Protein AF-A0A7X4I2L0-F1 (afdb_monomer)

Solvent-accessible surface area (backbone atoms only — not comparable to full-atom values): 11135 Å² total; per-residue (Å²): 139,82,85,77,74,80,59,58,63,55,50,50,51,50,50,50,53,49,52,51,51,50,52,52,50,50,51,50,52,51,53,51,49,51,49,52,59,72,72,47,72,63,75,88,80,52,68,41,48,82,90,78,57,52,77,46,86,70,86,78,80,61,34,48,70,45,51,76,46,64,56,28,34,41,28,38,73,55,92,94,37,59,43,15,47,78,33,52,47,34,25,41,99,86,1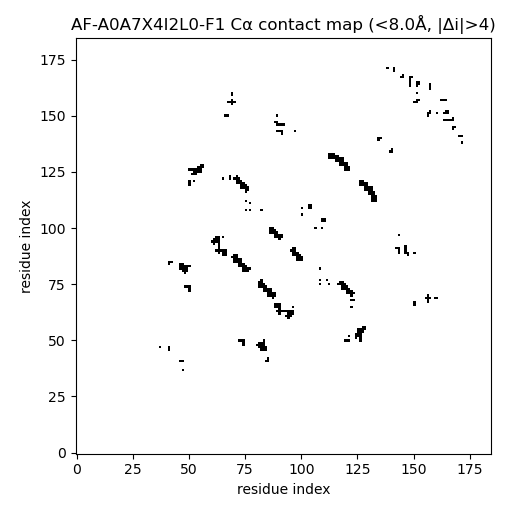6,52,75,47,69,57,60,75,69,33,91,78,40,84,67,51,76,69,57,45,79,71,26,65,32,38,38,35,49,95,56,35,33,30,75,43,69,41,65,81,87,77,56,67,68,60,52,51,55,53,49,44,39,43,29,57,43,29,65,38,67,76,29,33,78,77,40,82,85,57,61,67,82,63,77,66,86,92,55,83,80,77,75,79,76,72,79,81,76,83,131

Foldseek 3Di:
DDDDPVVPVVVVVVVVVVVVVVVVVVVVVVVVVVVCVQPPDPPDPRWDFDQAFAEDADDDQAQQCLLVFLWKKKWADDPNTITIDIWDWFAFPSRHIDTDCDVVVPDPCRVVQDFQGWIWMDTPRYIYIDGDDDDDDLQVVLRVQQRQQVSCVDPVNCVVPPPSHDHRDPRPDDDPPPPDPDDDD

Nearest PDB structures (foldseek):
  5vx6-assembly2_B  TM=6.797E-01  e=1.949E+00  Bacillus subtilis subsp. subtilis str. 168
  2ig6-assembly1_B  TM=4.901E-01  e=1.613E+00  Clostridium acetobutylicum
  6u1b-assembly1_A  TM=4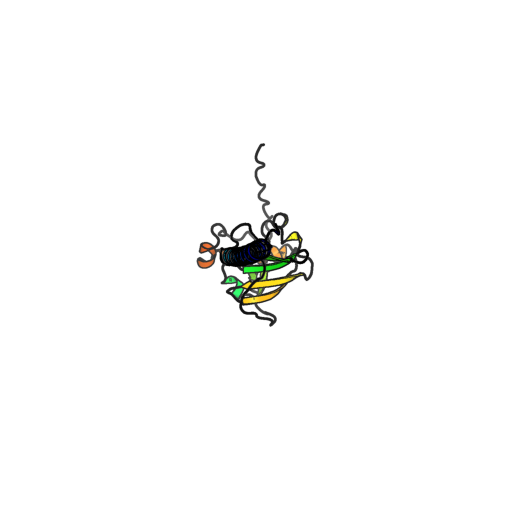.619E-01  e=1.037E+00  Staphylococcus epidermidis ATCC 12228
  4jcn-assembly1_A  TM=4.413E-01  e=1.335E+00  Staphylococcus epidermidis ATCC 12228
  6q24-assembly1_A  TM=4.677E-01  e=4.426E+00  Staphylococcus epidermidis ATCC 12228

pLDDT: mean 80.47, std 16.43, range [39.34, 97.19]

Secondary structure (DSSP, 8-state):
-PPP-TTHHHHHHHHHHHHHHHHHHHHHHHHHHHHHHHHS---SSPPBSPPPSEE--S--S--GGGGTSS-EEEEEEETTEEEEEEEEEEE-TT--EEEE-TTGGGSTTGGG--TTEEEEEEETTEEEEEEE-----HHHHHHHHHHHHHHTTSHHHHTTSTT---PPPPTT-------PPPPP-

Structure (mmCIF, N/CA/C/O backbone):
data_AF-A0A7X4I2L0-F1
#
_entry.id   AF-A0A7X4I2L0-F1
#
loop_
_atom_site.group_PDB
_atom_site.id
_atom_site.type_symbol
_atom_site.label_atom_id
_atom_site.label_alt_id
_atom_site.label_comp_id
_atom_site.label_asym_id
_atom_site.label_entity_id
_atom_site.label_seq_id
_atom_site.pdbx_PDB_ins_code
_atom_site.Cartn_x
_atom_site.Cartn_y
_atom_site.Cartn_z
_atom_site.occupancy
_atom_site.B_iso_or_equiv
_atom_site.auth_seq_id
_atom_site.auth_comp_id
_atom_site.auth_asym_id
_atom_site.auth_atom_id
_atom_site.pdbx_PDB_model_num
ATOM 1 N N . MET A 1 1 ? 50.716 -15.547 -56.510 1.00 39.34 1 MET A N 1
ATOM 2 C CA . MET A 1 1 ? 50.539 -15.884 -55.082 1.00 39.34 1 MET A CA 1
ATOM 3 C C . MET A 1 1 ? 49.258 -15.210 -54.630 1.00 39.34 1 MET A C 1
ATOM 5 O O . MET A 1 1 ? 49.272 -14.015 -54.378 1.00 39.34 1 MET A O 1
ATOM 9 N N . SER A 1 2 ? 48.142 -15.934 -54.664 1.00 51.06 2 SER A N 1
ATOM 10 C CA . SER A 1 2 ? 46.832 -15.407 -54.270 1.00 51.06 2 SER A CA 1
ATOM 11 C C . SER A 1 2 ? 46.558 -15.877 -52.846 1.00 51.06 2 SER A C 1
ATOM 13 O O . SER A 1 2 ? 46.536 -17.080 -52.607 1.00 51.06 2 SER A O 1
ATOM 15 N N . ALA A 1 3 ? 46.442 -14.944 -51.902 1.00 52.53 3 ALA A N 1
ATOM 16 C CA . ALA A 1 3 ? 46.135 -15.258 -50.510 1.00 52.53 3 ALA A CA 1
ATOM 17 C C . ALA A 1 3 ? 44.668 -15.706 -50.386 1.00 52.53 3 ALA A C 1
ATOM 19 O O . ALA A 1 3 ? 43.767 -15.038 -50.890 1.00 52.53 3 ALA A O 1
ATOM 20 N N . GLU A 1 4 ? 44.443 -16.855 -49.751 1.00 57.75 4 GLU A N 1
ATOM 21 C CA . GLU A 1 4 ? 43.125 -17.464 -49.553 1.00 57.75 4 GLU A CA 1
ATOM 22 C C . GLU A 1 4 ? 42.217 -16.627 -48.622 1.00 57.75 4 GLU A C 1
ATOM 24 O O . GLU A 1 4 ? 42.675 -16.176 -47.570 1.00 57.75 4 GLU A O 1
ATOM 29 N N . PRO A 1 5 ? 40.906 -16.485 -48.917 1.00 57.69 5 PRO A N 1
ATOM 30 C CA . PRO A 1 5 ? 39.943 -15.794 -48.048 1.00 57.69 5 PRO A CA 1
ATOM 31 C C . PRO A 1 5 ? 39.423 -16.643 -46.862 1.00 57.69 5 PRO A C 1
ATOM 33 O O . PRO A 1 5 ? 38.517 -16.229 -46.143 1.00 57.69 5 PRO A O 1
ATOM 36 N N . TRP A 1 6 ? 40.014 -17.810 -46.594 1.00 57.09 6 TRP A N 1
ATOM 37 C CA . TRP A 1 6 ? 39.485 -18.858 -45.703 1.00 57.09 6 TRP A CA 1
ATOM 38 C C . TRP A 1 6 ? 39.432 -18.529 -44.193 1.00 57.09 6 TRP A C 1
ATOM 40 O O . TRP A 1 6 ? 38.873 -19.295 -43.406 1.00 57.09 6 TRP A O 1
ATOM 50 N N . ASN A 1 7 ? 39.962 -17.380 -43.764 1.00 68.31 7 ASN A N 1
ATOM 51 C CA . ASN A 1 7 ? 39.976 -16.982 -42.351 1.00 68.31 7 ASN A CA 1
ATOM 52 C C . ASN A 1 7 ? 38.899 -15.952 -41.970 1.00 68.31 7 ASN A C 1
ATOM 54 O O . ASN A 1 7 ? 38.530 -15.891 -40.800 1.00 68.31 7 ASN A O 1
ATOM 58 N N . ALA A 1 8 ? 38.364 -15.167 -42.911 1.00 73.31 8 ALA A N 1
ATOM 59 C CA . ALA A 1 8 ? 37.428 -14.085 -42.581 1.00 73.31 8 ALA A CA 1
ATOM 60 C C . ALA A 1 8 ? 36.048 -14.616 -42.160 1.00 73.31 8 ALA A C 1
ATOM 62 O O . ALA A 1 8 ? 35.512 -14.193 -41.136 1.00 73.31 8 ALA A O 1
ATOM 63 N N . ASP A 1 9 ? 35.519 -15.601 -42.888 1.00 76.25 9 ASP A N 1
ATOM 64 C CA . ASP A 1 9 ? 34.197 -16.179 -42.614 1.00 76.25 9 ASP A CA 1
ATOM 65 C C . ASP A 1 9 ? 34.169 -16.944 -41.289 1.00 76.25 9 ASP A C 1
ATOM 67 O O . ASP A 1 9 ? 33.223 -16.828 -40.512 1.00 76.25 9 ASP A O 1
ATOM 71 N N . ARG A 1 10 ? 35.256 -17.654 -40.966 1.00 77.44 10 ARG A N 1
ATOM 72 C CA . ARG A 1 10 ? 35.403 -18.348 -39.679 1.00 77.44 10 ARG A CA 1
ATOM 73 C C . ARG A 1 10 ? 35.551 -17.394 -38.509 1.00 77.44 10 ARG A C 1
ATOM 75 O O . ARG A 1 10 ? 35.001 -17.656 -37.443 1.00 77.44 10 ARG A O 1
ATOM 82 N N . VAL A 1 11 ? 36.280 -16.294 -38.693 1.00 76.00 11 VAL A N 1
ATOM 83 C CA . VAL A 1 11 ? 36.379 -15.244 -37.674 1.00 76.00 11 VAL A CA 1
ATOM 84 C C . VAL A 1 11 ? 35.015 -14.582 -37.479 1.00 76.00 11 VAL A C 1
ATOM 86 O O . VAL A 1 11 ? 34.604 -14.393 -36.339 1.00 76.00 11 VAL A O 1
ATOM 89 N N . ALA A 1 12 ? 34.267 -14.309 -38.549 1.00 78.19 12 ALA A N 1
ATOM 90 C CA . ALA A 1 12 ? 32.924 -13.736 -38.467 1.00 78.19 12 ALA A CA 1
ATOM 91 C C . ALA A 1 12 ? 31.917 -14.681 -37.787 1.00 78.19 12 ALA A C 1
ATOM 93 O O . ALA A 1 12 ? 31.145 -14.247 -36.930 1.00 78.19 12 ALA A O 1
ATOM 94 N N . GLU A 1 13 ? 31.947 -15.976 -38.111 1.00 78.56 13 GLU A N 1
ATOM 95 C CA . GLU A 1 13 ? 31.107 -16.997 -37.478 1.00 78.56 13 GLU A CA 1
ATOM 96 C C . GLU A 1 13 ? 31.452 -17.161 -35.993 1.00 78.56 13 GLU A C 1
ATOM 98 O O . GLU A 1 13 ? 30.560 -17.168 -35.138 1.00 78.56 13 GLU A O 1
ATOM 103 N N . PHE A 1 14 ? 32.747 -17.206 -35.669 1.00 78.38 14 PHE A N 1
ATOM 104 C CA . PHE A 1 14 ? 33.224 -17.257 -34.292 1.00 78.38 14 PHE A CA 1
ATOM 105 C C . PHE A 1 14 ? 32.781 -16.014 -33.512 1.00 78.38 14 PHE A C 1
ATOM 107 O O . PHE A 1 14 ? 32.198 -16.142 -32.436 1.00 78.38 14 PHE A O 1
ATOM 114 N N . VAL A 1 15 ? 32.975 -14.811 -34.057 1.00 81.75 15 VAL A N 1
ATOM 115 C CA . VAL A 1 15 ? 32.544 -13.553 -33.428 1.00 81.75 15 VAL A CA 1
ATOM 116 C C . VAL A 1 15 ? 31.028 -13.534 -33.226 1.00 81.75 15 VAL A C 1
ATOM 118 O O . VAL A 1 15 ? 30.569 -13.240 -32.124 1.00 81.75 15 VAL A O 1
ATOM 121 N N . ARG A 1 16 ? 30.234 -13.921 -34.231 1.00 86.31 16 ARG A N 1
ATOM 122 C CA . ARG A 1 16 ? 28.766 -13.971 -34.134 1.00 86.31 16 ARG A CA 1
ATOM 123 C C . ARG A 1 16 ? 28.296 -14.942 -33.052 1.00 86.31 16 ARG A C 1
ATOM 125 O O . ARG A 1 16 ? 27.432 -14.587 -32.253 1.00 86.31 16 ARG A O 1
ATOM 132 N N . LYS A 1 17 ? 28.873 -16.145 -32.993 1.00 85.31 17 LYS A N 1
ATOM 133 C CA . LYS A 1 17 ? 28.543 -17.159 -31.981 1.00 85.31 17 LYS A CA 1
ATOM 134 C C . LYS A 1 17 ? 28.875 -16.676 -30.567 1.00 85.31 17 LYS A C 1
ATOM 136 O O . LYS A 1 17 ? 28.069 -16.865 -29.658 1.00 85.31 17 LYS A O 1
ATOM 141 N N . ASN A 1 18 ? 30.015 -16.008 -30.390 1.00 85.62 18 ASN A N 1
ATOM 142 C CA . ASN A 1 18 ? 30.399 -15.424 -29.103 1.00 85.62 18 ASN A CA 1
ATOM 143 C C . ASN A 1 18 ? 29.483 -14.256 -28.706 1.00 85.62 18 ASN A C 1
ATOM 145 O O . ASN A 1 18 ? 29.029 -14.211 -27.567 1.00 85.62 18 ASN A O 1
ATOM 149 N N . LEU A 1 19 ? 29.140 -13.357 -29.635 1.00 89.75 19 LEU A N 1
ATOM 150 C CA . LEU A 1 19 ? 28.206 -12.253 -29.375 1.00 89.75 19 LEU A CA 1
ATOM 151 C C . LEU A 1 19 ? 26.812 -12.755 -28.978 1.00 89.75 19 LEU A C 1
ATOM 153 O O . LEU A 1 19 ? 26.223 -12.232 -28.035 1.00 89.75 19 LEU A O 1
ATOM 157 N N . LEU A 1 20 ? 26.304 -13.794 -29.648 1.00 90.19 20 LEU A N 1
ATOM 158 C CA . LEU A 1 20 ? 25.034 -14.430 -29.285 1.00 90.19 20 LEU A CA 1
ATOM 159 C C . LEU A 1 20 ? 25.099 -15.076 -27.895 1.00 90.19 20 LEU A C 1
ATOM 161 O O . LEU A 1 20 ? 24.172 -14.912 -27.105 1.00 90.19 20 LEU A O 1
ATOM 165 N N . GLY A 1 21 ? 26.203 -15.756 -27.571 1.00 88.44 21 GLY A N 1
ATOM 166 C CA . GLY A 1 21 ? 26.427 -16.330 -26.243 1.00 88.44 21 GLY A CA 1
ATOM 167 C C . GLY A 1 21 ? 26.473 -15.269 -25.138 1.00 88.44 21 GLY A C 1
ATOM 168 O O . GLY A 1 21 ? 25.829 -15.433 -24.103 1.00 88.44 21 GLY A O 1
ATOM 169 N N . ILE A 1 22 ? 27.164 -14.150 -25.376 1.00 91.81 22 ILE A N 1
ATOM 170 C CA . ILE A 1 22 ? 27.236 -13.018 -24.440 1.00 91.81 22 ILE A CA 1
ATOM 171 C C . ILE A 1 22 ? 25.857 -12.378 -24.257 1.00 91.81 22 ILE A C 1
ATOM 173 O O . ILE A 1 22 ? 25.443 -12.140 -23.125 1.00 91.81 22 ILE A O 1
ATOM 177 N N . ALA A 1 23 ? 25.122 -12.131 -25.345 1.00 90.94 23 ALA A N 1
ATOM 178 C CA . ALA A 1 23 ? 23.784 -11.548 -25.279 1.00 90.94 23 ALA A CA 1
ATOM 179 C C . ALA A 1 23 ? 22.803 -12.448 -24.510 1.00 90.94 23 ALA A C 1
ATOM 181 O O . ALA A 1 23 ? 22.063 -11.960 -23.657 1.00 90.94 23 ALA A O 1
ATOM 182 N N . ALA A 1 24 ? 22.837 -13.761 -24.755 1.00 92.50 24 ALA A N 1
ATOM 183 C CA . ALA A 1 24 ? 22.032 -14.725 -24.012 1.00 92.50 24 ALA A CA 1
ATOM 184 C C . ALA A 1 24 ? 22.418 -14.761 -22.524 1.00 92.50 24 ALA A C 1
ATOM 186 O O . ALA A 1 24 ? 21.542 -14.721 -21.661 1.00 92.50 24 ALA A O 1
ATOM 187 N N . GLY A 1 25 ? 23.718 -14.759 -22.211 1.00 93.94 25 GLY A N 1
ATOM 188 C CA . GLY A 1 25 ? 24.212 -14.700 -20.834 1.00 93.94 25 GLY A CA 1
ATOM 189 C C . GLY A 1 25 ? 23.770 -13.432 -20.097 1.00 93.94 25 GLY A C 1
ATOM 190 O O . GLY A 1 25 ? 23.292 -13.513 -18.967 1.00 93.94 25 GLY A O 1
ATOM 191 N N . LEU A 1 26 ? 23.849 -12.269 -20.752 1.00 94.12 26 LEU A N 1
ATOM 192 C CA . LEU A 1 26 ? 23.364 -10.998 -20.207 1.00 94.12 26 LEU A CA 1
ATOM 193 C C . LEU A 1 26 ? 21.850 -11.015 -19.983 1.00 94.12 26 LEU A C 1
ATOM 195 O O . LEU A 1 26 ? 21.393 -10.587 -18.927 1.00 94.12 26 LEU A O 1
ATOM 199 N N . ALA A 1 27 ? 21.072 -11.539 -20.932 1.00 93.94 27 ALA A N 1
ATOM 200 C CA . ALA A 1 27 ? 19.625 -11.656 -20.778 1.00 93.94 27 ALA A CA 1
ATOM 201 C C . ALA A 1 27 ? 19.255 -12.533 -19.570 1.00 93.94 27 ALA A C 1
ATOM 203 O O . ALA A 1 27 ? 18.424 -12.135 -18.754 1.00 93.94 27 ALA A O 1
ATOM 204 N N . VAL A 1 28 ? 19.921 -13.680 -19.401 1.00 95.12 28 VAL A N 1
ATOM 205 C CA . VAL A 1 28 ? 19.727 -14.561 -18.237 1.00 95.12 28 VAL A CA 1
ATOM 206 C C . VAL A 1 28 ? 20.118 -13.856 -16.938 1.00 95.12 28 VAL A C 1
ATOM 208 O O . VAL A 1 28 ? 19.364 -13.917 -15.969 1.00 95.12 28 VAL A O 1
ATOM 211 N N . ALA A 1 29 ? 21.247 -13.143 -16.912 1.00 93.81 29 ALA A N 1
ATOM 212 C CA . ALA A 1 29 ? 21.685 -12.393 -15.736 1.00 93.81 29 ALA A CA 1
ATOM 213 C C . ALA A 1 29 ? 20.687 -11.291 -15.342 1.00 93.81 29 ALA A C 1
ATOM 215 O O . ALA A 1 29 ? 20.394 -11.123 -14.159 1.00 93.81 29 ALA A O 1
ATOM 216 N N . VAL A 1 30 ? 20.118 -10.576 -16.319 1.00 93.25 30 VAL A N 1
ATOM 217 C CA . VAL A 1 30 ? 19.082 -9.559 -16.080 1.00 93.25 30 VAL A CA 1
ATOM 218 C C . VAL A 1 30 ? 17.812 -10.197 -15.524 1.00 93.25 30 VAL A C 1
ATOM 220 O O . VAL A 1 30 ? 17.300 -9.734 -14.507 1.00 93.25 30 VAL A O 1
ATOM 223 N N . VAL A 1 31 ? 17.320 -11.278 -16.136 1.00 92.75 31 VAL A N 1
ATOM 224 C CA . VAL A 1 31 ? 16.113 -11.979 -15.666 1.00 92.75 31 VAL A CA 1
ATOM 225 C C . VAL A 1 31 ? 16.315 -12.531 -14.255 1.00 92.75 31 VAL A C 1
ATOM 227 O O . VAL A 1 31 ? 15.459 -12.330 -13.396 1.00 92.75 31 VAL A O 1
ATOM 230 N N . ALA A 1 32 ? 17.459 -13.162 -13.983 1.00 87.56 32 ALA A N 1
ATOM 231 C CA . ALA A 1 32 ? 17.799 -13.663 -12.655 1.00 87.56 32 ALA A CA 1
ATOM 232 C C . ALA A 1 32 ? 17.918 -12.523 -11.634 1.00 87.56 32 ALA A C 1
ATOM 234 O O . ALA A 1 32 ? 17.386 -12.638 -10.537 1.00 87.56 32 ALA A O 1
ATOM 235 N N . GLY A 1 33 ? 18.545 -11.401 -11.996 1.00 83.44 33 GLY A N 1
ATOM 236 C CA . GLY A 1 33 ? 18.635 -10.218 -11.141 1.00 83.44 33 GLY A CA 1
ATOM 237 C C . GLY A 1 33 ? 17.262 -9.632 -10.802 1.00 83.44 33 GLY A C 1
ATOM 238 O O . GLY A 1 33 ? 16.993 -9.341 -9.639 1.00 83.44 33 GLY A O 1
ATOM 239 N N . VAL A 1 34 ? 16.362 -9.525 -11.785 1.00 79.00 34 VAL A N 1
ATOM 240 C CA . VAL A 1 34 ? 14.973 -9.080 -11.578 1.00 79.00 34 VAL A CA 1
ATOM 241 C C . VAL A 1 34 ? 14.203 -10.076 -10.710 1.00 79.00 34 VAL A C 1
ATOM 243 O O . VAL A 1 34 ? 13.503 -9.666 -9.786 1.00 79.00 34 VAL A O 1
ATOM 246 N N . ALA A 1 35 ? 14.356 -11.381 -10.941 1.00 79.31 35 ALA A N 1
ATOM 247 C CA . ALA A 1 35 ? 13.742 -12.412 -10.108 1.00 79.31 35 ALA A CA 1
ATOM 248 C C . ALA A 1 35 ? 14.246 -12.327 -8.656 1.00 79.31 35 ALA A C 1
ATOM 250 O O . ALA A 1 35 ? 13.450 -12.238 -7.732 1.00 79.31 35 ALA A O 1
ATOM 251 N N . VAL A 1 36 ? 15.561 -12.242 -8.443 1.00 75.19 36 VAL A N 1
ATOM 252 C CA . VAL A 1 36 ? 16.185 -12.093 -7.116 1.00 75.19 36 VAL A CA 1
ATOM 253 C C . VAL A 1 36 ? 15.720 -10.814 -6.417 1.00 75.19 36 VAL A C 1
ATOM 255 O O . VAL A 1 36 ? 15.431 -10.849 -5.223 1.00 75.19 36 VAL A O 1
ATOM 258 N N . TRP A 1 37 ? 15.620 -9.699 -7.141 1.00 66.81 37 TRP A N 1
ATOM 259 C CA . TRP A 1 37 ? 15.134 -8.423 -6.610 1.00 66.81 37 TRP A CA 1
ATOM 260 C C . TRP A 1 37 ? 13.639 -8.453 -6.266 1.00 66.81 37 TRP A C 1
ATOM 262 O O . TRP A 1 37 ? 13.220 -7.811 -5.309 1.00 66.81 37 TRP A O 1
ATOM 272 N N . THR A 1 38 ? 12.836 -9.215 -7.012 1.00 59.91 38 THR A N 1
ATOM 273 C CA . THR A 1 38 ? 11.396 -9.363 -6.747 1.00 59.91 38 THR A CA 1
ATOM 274 C C . THR A 1 38 ? 11.091 -10.348 -5.616 1.00 59.91 38 THR A C 1
ATOM 276 O O . THR A 1 38 ? 10.112 -10.136 -4.901 1.00 59.91 38 THR A O 1
ATOM 279 N N . VAL A 1 39 ? 11.916 -11.386 -5.412 1.00 63.22 39 VAL A N 1
ATOM 280 C CA . VAL A 1 39 ? 11.731 -12.374 -4.326 1.00 63.22 39 VAL A CA 1
ATOM 281 C C . VAL A 1 39 ? 12.411 -11.983 -3.011 1.00 63.22 39 VAL A C 1
ATOM 283 O O . VAL A 1 39 ? 11.943 -12.396 -1.950 1.00 63.22 39 VAL A O 1
ATOM 286 N N . ASN A 1 40 ? 13.491 -11.189 -3.037 1.00 55.69 40 ASN A N 1
ATOM 287 C CA . ASN A 1 40 ? 14.076 -10.648 -1.811 1.00 55.69 40 ASN A CA 1
ATOM 288 C C . ASN A 1 40 ? 13.254 -9.455 -1.323 1.00 55.69 40 ASN A C 1
ATOM 290 O O . ASN A 1 40 ? 13.081 -8.455 -2.013 1.00 55.69 40 ASN A O 1
ATOM 294 N N . CYS A 1 41 ? 12.741 -9.594 -0.106 1.00 49.09 41 CYS A N 1
ATOM 295 C CA . CYS A 1 41 ? 11.845 -8.667 0.565 1.00 49.09 41 CYS A CA 1
ATOM 296 C C . CYS A 1 41 ? 12.213 -7.168 0.391 1.00 49.09 41 CYS A C 1
ATOM 298 O O . CYS A 1 41 ? 13.332 -6.782 0.732 1.00 49.09 41 CYS A O 1
ATOM 300 N N . PRO A 1 42 ? 11.260 -6.293 -0.004 1.00 47.78 42 PRO A N 1
ATOM 301 C CA . PRO A 1 42 ? 11.410 -4.827 -0.069 1.00 47.78 42 PRO A CA 1
ATOM 302 C C . PRO A 1 42 ? 11.441 -4.152 1.323 1.00 47.78 42 PRO A C 1
ATOM 304 O O . PRO A 1 42 ? 10.826 -3.114 1.571 1.00 47.78 42 PRO A O 1
ATOM 307 N N . CYS A 1 43 ? 12.144 -4.765 2.269 1.00 49.12 43 CYS A N 1
ATOM 308 C CA . CYS A 1 43 ? 12.338 -4.306 3.638 1.00 49.12 43 CYS A CA 1
ATOM 309 C C . CYS A 1 43 ? 13.785 -3.794 3.694 1.00 49.12 43 CYS A C 1
ATOM 311 O O . CYS A 1 43 ? 14.704 -4.583 3.568 1.00 49.12 43 CYS A O 1
ATOM 313 N N . GLU A 1 44 ? 14.136 -2.519 3.773 1.00 48.28 44 GLU A N 1
ATOM 314 C CA . GLU A 1 44 ? 13.532 -1.431 4.535 1.00 48.28 44 GLU A CA 1
ATOM 315 C C . GLU A 1 44 ? 13.623 -0.069 3.810 1.00 48.28 44 GLU A C 1
ATOM 317 O O . GLU A 1 44 ? 13.207 0.949 4.361 1.00 48.28 44 GLU A O 1
ATOM 322 N N . ALA A 1 45 ? 14.149 -0.014 2.579 1.00 49.53 45 ALA A N 1
ATOM 323 C CA . ALA A 1 45 ? 14.340 1.250 1.851 1.00 49.53 45 ALA A CA 1
ATOM 324 C C . ALA A 1 45 ? 14.082 1.184 0.336 1.00 49.53 45 ALA A C 1
ATOM 326 O O . ALA A 1 45 ? 13.947 2.234 -0.296 1.00 49.53 45 ALA A O 1
ATOM 327 N N . THR A 1 46 ? 13.994 -0.012 -0.252 1.00 51.69 46 THR A N 1
ATOM 328 C CA . THR A 1 46 ? 13.831 -0.160 -1.703 1.00 51.69 46 THR A CA 1
ATOM 329 C C . THR A 1 46 ? 12.357 -0.382 -2.037 1.00 51.69 46 THR A C 1
ATOM 331 O O . THR A 1 46 ? 11.788 -1.381 -1.596 1.00 51.69 46 THR A O 1
ATOM 334 N N . PRO A 1 47 ? 11.714 0.530 -2.785 1.00 64.00 47 PRO A N 1
ATOM 335 C CA . PRO A 1 47 ? 10.332 0.346 -3.197 1.00 64.00 47 PRO A CA 1
ATOM 336 C C . PRO A 1 47 ? 10.215 -0.826 -4.169 1.00 64.00 47 PRO A C 1
ATOM 338 O O . PRO A 1 47 ? 11.078 -1.022 -5.024 1.00 64.00 47 PRO A O 1
ATOM 341 N N . GLY A 1 48 ? 9.127 -1.577 -4.052 1.00 72.81 48 GLY A N 1
ATOM 342 C CA . GLY A 1 48 ? 8.751 -2.579 -5.036 1.00 72.81 48 GLY A CA 1
ATOM 343 C C . GLY A 1 48 ? 8.203 -1.946 -6.317 1.00 72.81 48 GLY A C 1
ATOM 344 O O . GLY A 1 48 ? 7.968 -0.737 -6.407 1.00 72.81 48 GLY A O 1
ATOM 345 N N . PHE A 1 49 ? 7.962 -2.798 -7.312 1.00 82.19 49 PHE A N 1
ATOM 346 C CA . PHE A 1 49 ? 7.381 -2.426 -8.600 1.00 82.19 49 PHE A CA 1
ATOM 347 C C . PHE A 1 49 ? 5.863 -2.688 -8.580 1.00 82.19 49 PHE A C 1
ATOM 349 O O . PHE A 1 49 ? 5.121 -1.952 -7.924 1.00 82.19 49 PHE A O 1
ATOM 356 N N . ILE A 1 50 ? 5.403 -3.758 -9.231 1.00 87.31 50 ILE A N 1
ATOM 357 C CA . ILE A 1 50 ? 3.992 -4.154 -9.308 1.00 87.31 50 ILE A CA 1
ATOM 358 C C . ILE A 1 50 ? 3.603 -5.044 -8.119 1.00 87.31 50 ILE A C 1
ATOM 360 O O . ILE A 1 50 ? 4.326 -5.972 -7.763 1.00 87.31 50 ILE A O 1
ATOM 364 N N . LEU A 1 51 ? 2.426 -4.795 -7.543 1.00 88.88 51 LEU A N 1
ATOM 365 C CA . LEU A 1 51 ? 1.764 -5.699 -6.609 1.00 88.88 51 LEU A CA 1
ATOM 366 C C . LEU A 1 51 ? 1.128 -6.859 -7.370 1.00 88.88 51 LEU A C 1
ATOM 368 O O . LEU A 1 51 ? 0.231 -6.669 -8.196 1.00 88.88 51 LEU A O 1
ATOM 372 N N . LEU A 1 52 ? 1.609 -8.056 -7.054 1.00 87.25 52 LEU A N 1
ATOM 373 C CA . LEU A 1 52 ? 1.103 -9.326 -7.552 1.00 87.25 52 LEU A CA 1
ATOM 374 C C . LEU A 1 52 ? 0.255 -9.999 -6.468 1.00 87.25 52 LEU A C 1
ATOM 376 O O . LEU A 1 52 ? 0.557 -9.873 -5.276 1.00 87.25 52 LEU A O 1
ATOM 380 N N . GLY A 1 53 ? -0.787 -10.703 -6.895 1.00 88.69 53 GLY A N 1
ATOM 381 C CA . GLY A 1 53 ? -1.741 -11.376 -6.024 1.00 88.69 53 GLY A CA 1
ATOM 382 C C . GLY A 1 53 ? -3.079 -11.610 -6.720 1.00 88.69 53 GLY A C 1
ATOM 383 O O . GLY A 1 53 ? -3.276 -11.145 -7.848 1.00 88.69 53 GLY A O 1
ATOM 384 N N . ASP A 1 54 ? -3.984 -12.301 -6.034 1.00 93.50 54 ASP A N 1
ATOM 385 C CA . ASP A 1 54 ? -5.364 -12.470 -6.488 1.00 93.50 54 ASP A CA 1
ATOM 386 C C . ASP A 1 54 ? -6.040 -11.104 -6.563 1.00 93.50 54 ASP A C 1
ATOM 388 O O . ASP A 1 54 ? -5.760 -10.230 -5.749 1.00 93.50 54 ASP A O 1
ATOM 392 N N . THR A 1 55 ? -6.896 -10.874 -7.554 1.00 93.06 55 THR A N 1
ATOM 393 C CA . THR A 1 55 ? -7.532 -9.561 -7.730 1.00 93.06 55 THR A CA 1
ATOM 394 C C . THR A 1 55 ? -8.974 -9.610 -7.252 1.00 93.06 55 THR A C 1
ATOM 396 O O . THR A 1 55 ? -9.723 -10.501 -7.643 1.00 93.06 55 THR A O 1
ATOM 399 N N . ASN A 1 56 ? -9.356 -8.636 -6.429 1.00 94.56 56 ASN A N 1
ATOM 400 C CA . ASN A 1 56 ? -10.748 -8.357 -6.104 1.00 94.56 56 ASN A CA 1
ATOM 401 C C . ASN A 1 56 ? -11.087 -6.965 -6.648 1.00 94.56 56 ASN A C 1
ATOM 403 O O . ASN A 1 56 ? -10.532 -5.972 -6.183 1.00 94.56 56 ASN A O 1
ATOM 407 N N . GLU A 1 57 ? -11.947 -6.913 -7.664 1.00 93.88 57 GLU A N 1
ATOM 408 C CA . GLU A 1 57 ? -12.381 -5.662 -8.300 1.00 93.88 57 GLU A CA 1
ATOM 409 C C . GLU A 1 57 ? -13.692 -5.119 -7.716 1.00 93.88 57 GLU A C 1
ATOM 411 O O . GLU A 1 57 ? -14.092 -4.002 -8.044 1.00 93.88 57 GLU A O 1
ATOM 416 N N . GLU A 1 58 ? -14.358 -5.880 -6.844 1.00 93.31 58 GLU A N 1
ATOM 417 C CA . GLU A 1 58 ? -15.605 -5.454 -6.224 1.00 93.31 58 GLU A CA 1
ATOM 418 C C . GLU A 1 58 ? -15.351 -4.390 -5.143 1.00 93.31 58 GLU A C 1
ATOM 420 O O . GLU A 1 58 ? -14.368 -4.466 -4.394 1.00 93.31 58 GLU A O 1
ATOM 425 N N . PRO A 1 59 ? -16.242 -3.389 -5.015 1.00 91.31 59 PRO A N 1
ATOM 426 C CA . PRO A 1 59 ? -16.166 -2.427 -3.928 1.00 91.31 59 PRO A CA 1
ATOM 427 C C . PRO A 1 59 ? -16.247 -3.114 -2.562 1.00 91.31 59 PRO A C 1
ATOM 429 O O . PRO A 1 59 ? -17.198 -3.832 -2.255 1.00 91.31 59 PRO A O 1
ATOM 432 N N . VAL A 1 60 ? -15.267 -2.839 -1.707 1.00 94.75 60 VAL A N 1
ATOM 433 C CA . VAL A 1 60 ? -15.244 -3.333 -0.329 1.00 94.75 60 VAL A CA 1
ATOM 434 C C . VAL A 1 60 ? -15.982 -2.341 0.567 1.00 94.75 60 VAL A C 1
ATOM 436 O O . VAL A 1 60 ? -15.520 -1.215 0.760 1.00 94.75 60 VAL A O 1
ATOM 439 N N . ALA A 1 61 ? -17.121 -2.767 1.116 1.00 94.25 61 ALA A N 1
ATOM 440 C CA . ALA A 1 61 ? -17.937 -1.950 2.016 1.00 94.25 61 ALA A CA 1
ATOM 441 C C . ALA A 1 61 ? -17.408 -1.915 3.462 1.00 94.25 61 ALA A C 1
ATOM 443 O O . ALA A 1 61 ? -17.613 -0.924 4.155 1.00 94.25 61 ALA A O 1
ATOM 444 N N . ASP A 1 62 ? -16.723 -2.973 3.908 1.00 96.06 62 ASP A N 1
ATOM 445 C CA . ASP A 1 62 ? -16.140 -3.068 5.249 1.00 96.06 62 ASP A CA 1
ATOM 446 C C . ASP A 1 62 ? -14.703 -3.599 5.181 1.00 96.06 62 ASP A C 1
ATOM 448 O O . ASP A 1 62 ? -14.450 -4.740 4.788 1.00 96.06 62 ASP A O 1
ATOM 452 N N . TRP A 1 63 ? -13.752 -2.762 5.590 1.00 96.75 63 TRP A N 1
ATOM 453 C CA . TRP A 1 63 ? -12.330 -3.088 5.637 1.00 96.75 63 TRP A CA 1
ATOM 454 C C . TRP A 1 63 ? -11.860 -3.643 6.984 1.00 96.75 63 TRP A C 1
ATOM 456 O O . TRP A 1 63 ? -10.652 -3.746 7.205 1.00 96.75 63 TRP A O 1
ATOM 466 N N . SER A 1 64 ? -12.760 -4.005 7.900 1.00 94.81 64 SER A N 1
ATOM 467 C CA . SER A 1 64 ? -12.431 -4.486 9.249 1.00 94.81 64 SER A CA 1
ATOM 468 C C . SER A 1 64 ? -11.371 -5.602 9.272 1.00 94.81 64 SER A C 1
ATOM 470 O O . SER A 1 64 ? -10.486 -5.581 10.136 1.00 94.81 64 SER A O 1
ATOM 472 N N . PHE A 1 65 ? -11.364 -6.491 8.270 1.00 93.31 65 PHE A N 1
ATOM 473 C CA . PHE A 1 65 ? -10.360 -7.552 8.073 1.00 93.31 65 PHE A CA 1
ATOM 474 C C . PHE A 1 65 ? -8.916 -7.032 7.928 1.00 93.31 65 PHE A C 1
ATOM 476 O O . PHE A 1 65 ? -7.953 -7.716 8.284 1.00 93.31 65 PHE A O 1
ATOM 483 N N . ALA A 1 66 ? -8.724 -5.783 7.489 1.00 94.06 66 ALA A N 1
ATOM 484 C CA . ALA A 1 66 ? -7.411 -5.144 7.431 1.00 94.06 66 ALA A CA 1
ATOM 485 C C . ALA A 1 66 ? -6.753 -5.040 8.818 1.00 94.06 66 ALA A C 1
ATOM 487 O O . ALA A 1 66 ? -5.540 -4.834 8.924 1.00 94.06 66 ALA A O 1
ATOM 488 N N . ASN A 1 67 ? -7.516 -5.179 9.906 1.00 92.38 67 ASN A N 1
ATOM 489 C CA . ASN A 1 67 ? -6.981 -5.188 11.262 1.00 92.38 67 ASN A CA 1
ATOM 490 C C . ASN A 1 67 ? -6.320 -6.514 11.661 1.00 92.38 67 ASN A C 1
ATOM 492 O O . ASN A 1 67 ? -5.656 -6.538 12.701 1.00 92.38 67 ASN A O 1
ATOM 496 N N . ASP A 1 68 ? -6.471 -7.584 10.882 1.00 90.06 68 ASP A N 1
ATOM 497 C CA . ASP A 1 68 ? -5.860 -8.894 11.151 1.00 90.06 68 ASP A CA 1
ATOM 498 C C . ASP A 1 68 ? -4.555 -9.117 10.379 1.00 90.06 68 ASP A C 1
ATOM 500 O O . ASP A 1 68 ? -3.718 -9.921 10.790 1.00 90.06 68 ASP A O 1
ATOM 504 N N . VAL A 1 69 ? -4.300 -8.321 9.335 1.00 89.56 69 VAL A N 1
ATOM 505 C CA . VAL A 1 69 ? -3.031 -8.366 8.598 1.00 89.56 69 VAL A CA 1
ATOM 506 C C . VAL A 1 69 ? -1.957 -7.506 9.278 1.00 89.56 69 VAL A C 1
ATOM 508 O O . VAL A 1 69 ? -2.220 -6.347 9.612 1.00 89.56 69 VAL A O 1
ATOM 511 N N . PRO A 1 70 ? -0.714 -7.985 9.472 1.00 87.94 70 PRO A N 1
ATOM 512 C CA . PRO A 1 70 ? 0.324 -7.188 10.127 1.00 87.94 70 PRO A CA 1
ATOM 513 C C . PRO A 1 70 ? 0.703 -5.916 9.364 1.00 87.94 70 PRO A C 1
ATOM 515 O O . PRO A 1 70 ? 0.862 -4.862 9.974 1.00 87.94 70 PRO A O 1
ATOM 518 N N . LEU A 1 71 ? 0.835 -5.998 8.040 1.00 88.31 71 LEU A N 1
ATOM 519 C CA . LEU A 1 71 ? 1.180 -4.896 7.143 1.00 88.31 71 LEU A CA 1
ATOM 520 C C . LEU A 1 71 ? 0.380 -5.037 5.849 1.00 88.31 71 LEU A C 1
ATOM 522 O O . LEU A 1 71 ? 0.063 -6.150 5.436 1.00 88.31 71 LEU A O 1
ATOM 526 N N . CYS A 1 72 ? 0.116 -3.909 5.202 1.00 92.00 72 CYS A N 1
ATOM 527 C CA . CYS A 1 72 ? -0.375 -3.876 3.831 1.00 92.00 72 CYS A CA 1
ATOM 528 C C . CYS A 1 72 ? 0.752 -3.444 2.894 1.00 92.00 72 CYS A C 1
ATOM 530 O O . CYS A 1 72 ? 1.741 -2.854 3.338 1.00 92.00 72 CYS A O 1
ATOM 532 N N . ALA A 1 73 ? 0.580 -3.665 1.594 1.00 92.50 73 ALA A N 1
ATOM 533 C CA . ALA A 1 73 ? 1.428 -3.056 0.578 1.00 92.50 73 ALA A CA 1
ATOM 534 C C . ALA A 1 73 ? 0.586 -2.148 -0.315 1.00 92.50 73 ALA A C 1
ATOM 536 O O . ALA A 1 73 ? -0.426 -2.587 -0.850 1.00 92.50 73 ALA A O 1
ATOM 537 N N . ILE A 1 74 ? 0.993 -0.895 -0.482 1.00 93.69 74 ILE A N 1
ATOM 538 C CA . ILE A 1 74 ? 0.368 0.017 -1.448 1.00 93.69 74 ILE A CA 1
ATOM 539 C C . ILE A 1 74 ? 1.194 0.072 -2.715 1.00 93.69 74 ILE A C 1
ATOM 541 O O . ILE A 1 74 ? 2.409 -0.084 -2.656 1.00 93.69 74 ILE A O 1
ATOM 545 N N . GLN A 1 75 ? 0.541 0.348 -3.834 1.00 94.56 75 GLN A N 1
ATOM 546 C CA . GLN A 1 75 ? 1.153 0.730 -5.094 1.00 94.56 75 GLN A CA 1
ATOM 547 C C . GLN A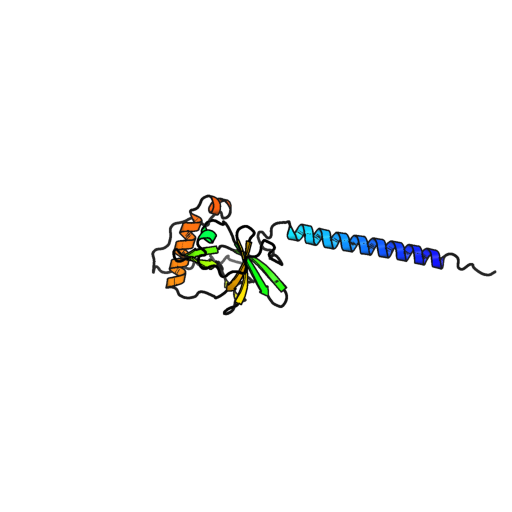 1 75 ? 0.454 1.970 -5.620 1.00 94.56 75 GLN A C 1
ATOM 549 O O . GLN A 1 75 ? -0.769 1.994 -5.738 1.00 94.56 75 GLN A O 1
ATOM 554 N N . ILE A 1 76 ? 1.248 2.961 -6.000 1.00 94.00 76 ILE A N 1
ATOM 555 C CA . ILE A 1 76 ? 0.779 4.140 -6.722 1.00 94.00 76 ILE A CA 1
ATOM 556 C C . ILE A 1 76 ? 1.631 4.363 -7.965 1.00 94.00 76 ILE A C 1
ATOM 558 O O . ILE A 1 76 ? 2.737 3.823 -8.081 1.00 94.00 76 ILE A O 1
ATOM 562 N N . TRP A 1 77 ? 1.114 5.149 -8.904 1.00 92.19 77 TRP A N 1
ATOM 563 C CA . TRP A 1 77 ? 1.856 5.519 -10.099 1.00 92.19 77 TRP A CA 1
ATOM 564 C C . TRP A 1 77 ? 2.580 6.842 -9.877 1.00 92.19 77 TRP A C 1
ATOM 566 O O . TRP A 1 77 ? 1.968 7.867 -9.591 1.00 92.19 77 TRP A O 1
ATOM 576 N N . ILE A 1 78 ? 3.903 6.828 -10.009 1.00 89.81 78 ILE A N 1
ATOM 577 C CA . ILE A 1 78 ? 4.743 8.008 -9.825 1.00 89.81 78 ILE A CA 1
ATOM 578 C C . ILE A 1 78 ? 5.565 8.197 -11.096 1.00 89.81 78 ILE A C 1
ATOM 580 O O . ILE A 1 78 ? 6.453 7.396 -11.389 1.00 89.81 78 ILE A O 1
ATOM 584 N N . TRP A 1 79 ? 5.283 9.270 -11.843 1.00 88.31 79 TRP A N 1
ATOM 585 C CA . TRP A 1 79 ? 6.026 9.647 -13.055 1.00 88.31 79 TRP A CA 1
ATOM 586 C C . TRP A 1 79 ? 6.189 8.498 -14.066 1.00 88.31 79 TRP A C 1
ATOM 588 O O . TRP A 1 79 ? 7.299 8.204 -14.503 1.00 88.31 79 TRP A O 1
ATOM 598 N N . GLY A 1 80 ? 5.103 7.804 -14.416 1.00 87.38 80 GLY A N 1
ATOM 599 C CA . GLY A 1 80 ? 5.183 6.740 -15.424 1.00 87.38 80 GLY A CA 1
ATOM 600 C C . GLY A 1 80 ? 5.668 5.387 -14.894 1.00 87.38 80 GLY A C 1
ATOM 601 O O . GLY A 1 80 ? 5.892 4.486 -15.697 1.00 87.38 80 GLY A O 1
ATOM 602 N N . ARG A 1 81 ? 5.869 5.227 -13.577 1.00 88.50 81 ARG A N 1
ATOM 603 C CA . ARG A 1 81 ? 6.365 3.977 -12.984 1.00 88.50 81 ARG A CA 1
ATOM 604 C C . ARG A 1 81 ? 5.554 3.564 -11.756 1.00 88.50 81 ARG A C 1
ATOM 606 O O . ARG A 1 81 ? 5.220 4.427 -10.938 1.00 88.50 81 ARG A O 1
ATOM 613 N N . PRO A 1 82 ? 5.283 2.261 -11.574 1.00 90.44 82 PRO A N 1
ATOM 614 C CA . PRO A 1 82 ? 4.663 1.769 -10.361 1.00 90.44 82 PRO A CA 1
ATOM 615 C C . PRO A 1 82 ? 5.673 1.850 -9.225 1.00 90.44 82 PRO A C 1
ATOM 617 O O . PRO A 1 82 ? 6.853 1.528 -9.378 1.00 90.44 82 PRO A O 1
ATOM 620 N N . HIS A 1 83 ? 5.185 2.284 -8.078 1.00 89.31 83 HIS A N 1
ATOM 621 C CA . HIS A 1 83 ? 5.964 2.383 -6.864 1.00 89.31 83 HIS A CA 1
ATOM 622 C C . HIS A 1 83 ? 5.174 1.730 -5.744 1.00 89.31 83 HIS A C 1
ATOM 624 O O . HIS A 1 83 ? 4.114 2.243 -5.374 1.00 89.31 83 HIS A O 1
ATOM 630 N N . SER A 1 84 ? 5.681 0.616 -5.215 1.00 90.50 84 SER A N 1
ATOM 631 C CA . SER A 1 84 ? 5.049 -0.081 -4.100 1.00 90.50 84 SER A CA 1
ATOM 632 C C . SER A 1 84 ? 5.875 -0.071 -2.825 1.00 90.50 84 SER A C 1
ATOM 634 O O . SER A 1 84 ? 7.102 -0.113 -2.843 1.00 90.50 84 SER A O 1
ATOM 636 N N . VAL A 1 85 ? 5.188 0.020 -1.690 1.00 87.12 85 VAL A N 1
ATOM 637 C CA . VAL A 1 85 ? 5.807 0.070 -0.362 1.00 87.12 85 VAL A CA 1
ATOM 638 C C . VAL A 1 85 ? 4.926 -0.617 0.672 1.00 87.12 85 VAL A C 1
ATOM 640 O O . VAL A 1 85 ? 3.697 -0.552 0.604 1.00 87.12 85 VAL A O 1
ATOM 643 N N . ASN A 1 86 ? 5.562 -1.230 1.669 1.00 87.50 86 ASN A N 1
ATOM 644 C CA . ASN A 1 86 ? 4.861 -1.757 2.833 1.00 87.50 86 ASN A CA 1
ATOM 645 C C . ASN A 1 86 ? 4.475 -0.616 3.781 1.00 87.50 86 ASN A C 1
ATOM 647 O O . ASN A 1 86 ? 5.274 0.273 4.092 1.00 87.50 86 ASN A O 1
ATOM 651 N N . VAL A 1 87 ? 3.235 -0.652 4.251 1.00 88.25 87 VAL A N 1
ATOM 652 C CA . VAL A 1 87 ? 2.620 0.390 5.066 1.00 88.25 87 VAL A CA 1
ATOM 653 C C . VAL A 1 87 ? 1.822 -0.217 6.206 1.00 88.25 87 VAL A C 1
ATOM 655 O O . VAL A 1 87 ? 1.292 -1.326 6.138 1.00 88.25 87 VAL A O 1
ATOM 658 N N . ASN A 1 88 ? 1.716 0.562 7.275 1.00 89.69 88 ASN A N 1
ATOM 659 C CA . ASN A 1 88 ? 0.729 0.308 8.305 1.00 89.69 88 ASN A CA 1
ATOM 660 C C . ASN A 1 88 ? -0.653 0.636 7.745 1.00 89.69 88 ASN A C 1
ATOM 662 O O . ASN A 1 88 ? -0.858 1.737 7.247 1.00 89.69 88 ASN A O 1
ATOM 666 N N . CYS A 1 89 ? -1.585 -0.292 7.870 1.00 92.69 89 CYS A N 1
ATOM 667 C CA . CYS A 1 89 ? -2.986 -0.114 7.515 1.00 92.69 89 CYS A CA 1
ATOM 668 C C . CYS A 1 89 ? -3.855 -0.474 8.714 1.00 92.69 89 CYS A C 1
ATOM 670 O O . CYS A 1 89 ? -3.424 -1.232 9.586 1.00 92.69 89 CYS A O 1
ATOM 672 N N . MET A 1 90 ? -5.049 0.086 8.784 1.00 94.19 90 MET A N 1
ATOM 673 C CA . MET A 1 90 ? -5.985 -0.107 9.882 1.00 94.19 90 MET A CA 1
ATOM 674 C C . MET A 1 90 ? -7.380 0.269 9.403 1.00 94.19 90 MET A C 1
ATOM 676 O O . MET A 1 90 ? -7.505 1.170 8.582 1.00 94.19 90 MET A O 1
ATOM 680 N N . ALA A 1 91 ? -8.404 -0.382 9.935 1.00 95.00 91 ALA A N 1
ATOM 681 C CA . ALA A 1 91 ? -9.788 -0.036 9.639 1.00 95.00 91 ALA A CA 1
ATOM 682 C C . ALA A 1 91 ? -10.521 0.414 10.900 1.00 95.00 91 ALA A C 1
ATOM 684 O O . ALA A 1 91 ? -10.342 -0.196 11.962 1.00 95.00 91 ALA A O 1
ATOM 685 N N . THR A 1 92 ? -11.302 1.489 10.806 1.00 92.25 92 THR A N 1
ATOM 686 C CA . THR A 1 92 ? -12.153 1.968 11.905 1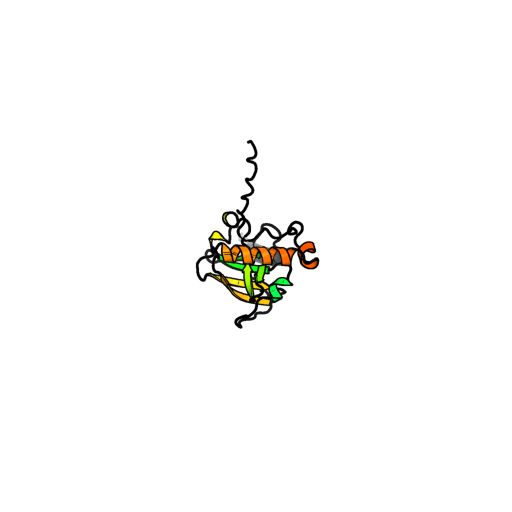.00 92.25 92 THR A CA 1
ATOM 687 C C . THR A 1 92 ? -13.210 0.915 12.272 1.00 92.25 92 THR A C 1
ATOM 689 O O . THR A 1 92 ? -13.431 -0.023 11.504 1.00 92.25 92 THR A O 1
ATOM 692 N N . PRO A 1 93 ? -13.846 1.006 13.457 1.00 88.81 93 PRO A N 1
ATOM 693 C CA . PRO A 1 93 ? -14.990 0.152 13.791 1.00 88.81 93 PRO A CA 1
ATOM 694 C C . PRO A 1 93 ? -16.130 0.210 12.765 1.00 88.81 93 PRO A C 1
ATOM 696 O O . PRO A 1 93 ? -16.860 -0.761 12.619 1.00 88.81 93 PRO A O 1
ATOM 699 N N . GLU A 1 94 ? -16.256 1.330 12.059 1.00 91.75 94 GLU A N 1
ATOM 700 C CA . GLU A 1 94 ? -17.244 1.581 11.011 1.00 91.75 94 GLU A CA 1
ATOM 701 C C . GLU A 1 94 ? -16.846 0.974 9.651 1.00 91.75 94 GLU A C 1
ATOM 703 O O . GLU A 1 94 ? -17.614 1.054 8.698 1.00 91.75 94 GLU A O 1
ATOM 708 N N . GLY A 1 95 ? -15.661 0.359 9.554 1.00 93.44 95 GLY A N 1
ATOM 709 C CA . GLY A 1 95 ? -15.186 -0.332 8.354 1.00 93.44 95 GLY A CA 1
ATOM 710 C C . GLY A 1 95 ? -14.386 0.535 7.381 1.00 93.44 95 GLY A C 1
ATOM 711 O O . GLY A 1 95 ? -14.017 0.067 6.305 1.00 93.44 95 GLY A O 1
ATOM 712 N N . GLU A 1 96 ? -14.058 1.776 7.742 1.00 94.50 96 GLU A N 1
ATOM 713 C CA . GLU A 1 96 ? -13.289 2.679 6.883 1.00 94.50 96 GLU A CA 1
ATOM 714 C C . GLU A 1 96 ? -11.794 2.367 6.949 1.00 94.50 96 GLU A C 1
ATOM 716 O O . GLU A 1 96 ? -11.202 2.289 8.030 1.00 94.50 96 GLU A O 1
ATOM 721 N N . LEU A 1 97 ? -11.151 2.242 5.791 1.00 95.75 97 LEU A N 1
ATOM 722 C CA . LEU A 1 97 ? -9.731 1.939 5.701 1.00 95.75 97 LEU A CA 1
ATOM 723 C C . LEU A 1 97 ? -8.856 3.191 5.780 1.00 95.75 97 LEU A C 1
ATOM 725 O O . LEU A 1 97 ? -9.008 4.136 5.012 1.00 95.75 97 LEU A O 1
ATOM 729 N N . PHE A 1 98 ? -7.813 3.111 6.602 1.00 95.12 98 PHE A N 1
ATOM 730 C CA . PHE A 1 98 ? -6.752 4.101 6.672 1.00 95.12 98 PHE A CA 1
ATOM 731 C C . PHE A 1 98 ? -5.376 3.474 6.499 1.00 95.12 98 PHE A C 1
ATOM 733 O O . PHE A 1 98 ? -5.094 2.352 6.930 1.00 95.12 98 PHE A O 1
ATOM 740 N N . ILE A 1 99 ? -4.487 4.248 5.881 1.00 92.88 99 ILE A N 1
ATOM 741 C CA . ILE A 1 99 ? -3.106 3.862 5.622 1.00 92.88 99 ILE A CA 1
ATOM 742 C C . ILE A 1 99 ? -2.192 4.909 6.235 1.00 92.88 99 ILE A C 1
ATOM 744 O O . ILE A 1 99 ? -2.253 6.099 5.930 1.00 92.88 99 ILE A O 1
ATOM 748 N N . SER A 1 100 ? -1.307 4.466 7.118 1.00 87.00 100 SER A N 1
ATOM 749 C CA . SER A 1 100 ? -0.371 5.355 7.778 1.00 87.00 100 SER A CA 1
ATOM 750 C C . SER A 1 100 ? 0.761 5.739 6.839 1.00 87.00 100 SER A C 1
ATOM 752 O O . SER A 1 100 ? 1.676 4.965 6.550 1.00 87.00 100 SER A O 1
ATOM 754 N N . CYS A 1 101 ? 0.768 7.015 6.492 1.00 82.12 101 CYS A N 1
ATOM 755 C CA . CYS A 1 101 ? 1.937 7.702 5.995 1.00 82.12 101 CYS A CA 1
ATOM 756 C C . CYS A 1 101 ? 2.763 8.286 7.166 1.00 82.12 101 CYS A C 1
ATOM 758 O O . CYS A 1 101 ? 2.875 9.497 7.363 1.00 82.12 101 CYS A O 1
ATOM 760 N N . SER A 1 102 ? 3.298 7.413 8.027 1.00 70.75 102 SER A N 1
ATOM 761 C CA . SER A 1 102 ? 4.113 7.848 9.172 1.00 70.75 102 SER A CA 1
ATOM 762 C C . SER A 1 102 ? 5.291 8.714 8.705 1.00 70.75 102 SER A C 1
ATOM 764 O O . SER A 1 102 ? 6.006 8.325 7.784 1.00 70.75 102 SER A O 1
ATOM 766 N N . VAL A 1 103 ? 5.519 9.858 9.359 1.00 68.69 103 VAL A N 1
ATOM 767 C CA . VAL A 1 103 ? 6.570 10.834 8.995 1.00 68.69 103 VAL A CA 1
ATOM 768 C C . VAL A 1 103 ? 6.442 11.317 7.541 1.00 68.69 103 VAL A C 1
ATOM 770 O O . VAL A 1 103 ? 7.418 11.370 6.797 1.00 68.69 103 VAL A O 1
ATOM 773 N N . GLY A 1 104 ? 5.212 11.609 7.118 1.00 70.00 104 GLY A N 1
ATOM 774 C CA . GLY A 1 104 ? 4.843 11.572 5.708 1.00 70.00 104 GLY A CA 1
ATOM 775 C C . GLY A 1 104 ? 5.651 12.424 4.742 1.00 70.00 104 GLY A C 1
ATOM 776 O O . GLY A 1 104 ? 5.979 11.942 3.661 1.00 70.00 104 GLY A O 1
ATOM 777 N N . ASP A 1 105 ? 6.081 13.612 5.155 1.00 70.50 105 ASP A N 1
ATOM 778 C CA . ASP A 1 105 ? 6.881 14.500 4.303 1.00 70.50 105 ASP A CA 1
ATOM 779 C C . ASP A 1 105 ? 8.278 13.930 3.985 1.00 70.50 105 ASP A C 1
ATOM 781 O O . ASP A 1 105 ? 8.927 14.352 3.033 1.00 70.50 105 ASP A O 1
ATOM 785 N N . GLN A 1 106 ? 8.744 12.942 4.756 1.00 72.94 106 GLN A N 1
ATOM 786 C CA . GLN A 1 106 ? 10.031 12.270 4.552 1.00 72.94 106 GLN A CA 1
ATOM 787 C C . GLN A 1 106 ? 9.920 11.019 3.672 1.00 72.94 106 GLN A C 1
ATOM 789 O O . GLN A 1 106 ? 10.939 10.460 3.267 1.00 72.94 106 GLN A O 1
ATOM 794 N N . LYS A 1 107 ? 8.704 10.541 3.381 1.00 77.12 107 LYS A N 1
ATOM 795 C CA . LYS A 1 107 ? 8.490 9.349 2.552 1.00 77.12 107 LYS A CA 1
ATOM 796 C C . LYS A 1 107 ? 8.246 9.766 1.112 1.00 77.12 107 LYS A C 1
ATOM 798 O O . LYS A 1 107 ? 7.298 10.481 0.835 1.00 77.12 107 LYS A O 1
ATOM 803 N N . TYR A 1 108 ? 9.043 9.246 0.180 1.00 83.88 108 TYR A N 1
ATOM 804 C CA . TYR A 1 108 ? 8.961 9.601 -1.242 1.00 83.88 108 TYR A CA 1
ATOM 805 C C . TYR A 1 108 ? 7.539 9.523 -1.829 1.00 83.88 108 TYR A C 1
ATOM 807 O O . TYR A 1 108 ? 7.112 10.430 -2.538 1.00 83.88 108 TYR A O 1
ATOM 815 N N . TRP A 1 109 ? 6.790 8.465 -1.526 1.00 86.75 109 TRP A N 1
ATOM 816 C CA . TRP A 1 109 ? 5.479 8.217 -2.129 1.00 86.75 109 TRP A CA 1
ATOM 817 C C . TRP A 1 109 ? 4.370 9.143 -1.617 1.00 86.75 109 TRP A C 1
ATOM 819 O O . TRP A 1 109 ? 3.468 9.503 -2.361 1.00 86.75 109 TRP A O 1
ATOM 829 N N . CYS A 1 110 ? 4.419 9.542 -0.351 1.00 87.81 110 CYS A N 1
ATOM 830 C CA . CYS A 1 110 ? 3.247 10.082 0.325 1.00 87.81 110 CYS A CA 1
ATOM 831 C C . CYS A 1 110 ? 2.874 11.518 -0.063 1.00 87.81 110 CYS A C 1
ATOM 833 O O . CYS A 1 110 ? 1.697 11.763 -0.310 1.00 87.81 110 CYS A O 1
ATOM 835 N N . PRO A 1 111 ? 3.825 12.453 -0.238 1.00 88.94 111 PRO A N 1
ATOM 836 C CA . PRO A 1 111 ? 3.526 13.769 -0.797 1.00 88.94 111 PRO A CA 1
ATOM 837 C C . PRO A 1 111 ? 3.012 13.731 -2.244 1.00 88.94 111 PRO A C 1
ATOM 839 O O . PRO A 1 111 ? 2.569 14.756 -2.745 1.00 88.94 111 PRO A O 1
ATOM 842 N N . ARG A 1 112 ? 3.109 12.586 -2.937 1.00 90.62 112 ARG A N 1
ATOM 843 C CA . ARG A 1 112 ? 2.671 12.415 -4.333 1.00 90.62 112 ARG A CA 1
ATOM 844 C C . ARG A 1 112 ? 1.244 11.878 -4.451 1.00 90.62 112 ARG A C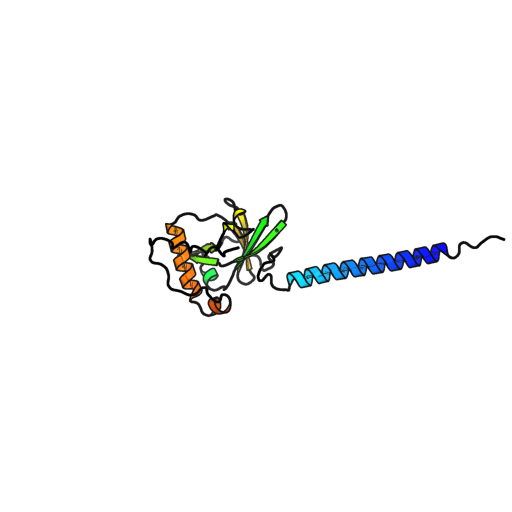 1
ATOM 846 O O . ARG A 1 112 ? 0.716 11.828 -5.557 1.00 90.62 112 ARG A O 1
ATOM 853 N N . VAL A 1 113 ? 0.627 11.500 -3.332 1.00 91.44 113 VAL A N 1
ATOM 854 C CA . VAL A 1 113 ? -0.792 11.143 -3.275 1.00 91.44 113 VAL A CA 1
ATOM 855 C C . VAL A 1 113 ? -1.608 12.435 -3.302 1.00 91.44 113 VAL A C 1
ATOM 857 O O . VAL A 1 113 ? -1.557 13.228 -2.362 1.00 91.44 113 VAL A O 1
ATOM 860 N N . GLY A 1 114 ? -2.310 12.654 -4.413 1.00 90.25 114 GLY A N 1
ATOM 861 C CA . GLY A 1 114 ? -3.255 13.758 -4.597 1.00 90.25 114 GLY A CA 1
ATOM 862 C C . GLY A 1 114 ? -4.671 13.403 -4.135 1.00 90.25 114 GLY A C 1
ATOM 863 O O . GLY A 1 114 ? -4.870 12.398 -3.457 1.00 90.25 114 GLY A O 1
ATOM 864 N N . GLN A 1 115 ? -5.645 14.228 -4.518 1.00 93.88 115 GLN A N 1
ATOM 865 C CA . GLN A 1 115 ? -7.064 13.881 -4.390 1.00 93.88 115 GLN A CA 1
ATOM 866 C C . GLN A 1 115 ? -7.419 12.755 -5.364 1.00 93.88 115 GLN A C 1
ATOM 868 O O . GLN A 1 115 ? -6.891 12.727 -6.477 1.00 93.88 115 GLN A O 1
ATOM 873 N N . ASP A 1 116 ? -8.274 11.837 -4.915 1.00 94.88 116 ASP A N 1
ATOM 874 C CA . ASP A 1 116 ? -8.768 10.670 -5.650 1.00 94.88 116 ASP A CA 1
ATOM 875 C C . ASP A 1 116 ? -7.658 9.942 -6.413 1.00 94.88 116 ASP A C 1
ATOM 877 O O . ASP A 1 116 ? -7.772 9.573 -7.584 1.00 94.88 116 ASP A O 1
ATOM 881 N N . HIS A 1 117 ? -6.521 9.760 -5.742 1.00 95.44 117 HIS A N 1
ATOM 882 C CA . HIS A 1 117 ? -5.342 9.208 -6.379 1.00 95.44 117 HIS A CA 1
ATOM 883 C C . HIS A 1 117 ? -5.509 7.699 -6.555 1.00 95.44 117 HIS A C 1
ATOM 885 O O . HIS A 1 117 ? -5.529 6.948 -5.577 1.00 95.44 117 HIS A O 1
ATOM 891 N N . ALA A 1 118 ? -5.600 7.249 -7.805 1.00 95.81 118 ALA A N 1
ATOM 892 C CA . ALA A 1 118 ? -5.718 5.834 -8.123 1.00 95.81 118 ALA A CA 1
ATOM 893 C C . ALA A 1 118 ? -4.503 5.041 -7.615 1.00 95.81 118 ALA A C 1
ATOM 895 O O . ALA A 1 118 ? -3.344 5.413 -7.822 1.00 95.81 118 ALA A O 1
ATOM 896 N N . GLY A 1 119 ? -4.774 3.911 -6.974 1.00 95.31 119 GLY A N 1
ATOM 897 C CA . GLY A 1 119 ? -3.756 3.023 -6.444 1.00 95.31 119 GLY A CA 1
ATOM 898 C C . GLY A 1 119 ? -4.227 1.579 -6.372 1.00 95.31 119 GLY A C 1
ATOM 899 O O . GLY A 1 119 ? -5.351 1.231 -6.730 1.00 95.31 119 GLY A O 1
ATOM 900 N N . ARG A 1 120 ? -3.329 0.721 -5.897 1.00 96.25 120 ARG A N 1
ATOM 901 C CA . ARG A 1 120 ? -3.631 -0.669 -5.557 1.00 96.25 120 ARG A CA 1
ATOM 902 C C . ARG A 1 120 ? -3.183 -0.933 -4.135 1.00 96.25 120 ARG A C 1
ATOM 904 O O . ARG A 1 120 ? -2.139 -0.436 -3.707 1.00 96.25 120 ARG A O 1
ATOM 911 N N . LEU A 1 121 ? -3.949 -1.734 -3.420 1.00 96.00 121 LEU A N 1
ATOM 912 C CA . LEU A 1 121 ? -3.647 -2.135 -2.060 1.00 96.00 121 LEU A CA 1
ATOM 913 C C . LEU A 1 121 ? -3.646 -3.649 -1.983 1.00 96.00 121 LEU A C 1
ATOM 915 O O . LEU A 1 121 ? -4.605 -4.284 -2.400 1.00 96.00 121 LEU A O 1
ATOM 919 N N . ARG A 1 122 ? -2.580 -4.226 -1.439 1.00 94.56 122 ARG A N 1
ATOM 920 C CA . ARG A 1 122 ? -2.480 -5.660 -1.204 1.00 94.56 122 ARG A CA 1
ATOM 921 C C . ARG A 1 122 ? -2.582 -5.974 0.279 1.00 94.56 122 ARG A C 1
ATOM 923 O O . ARG A 1 122 ? -1.786 -5.455 1.070 1.00 94.56 122 ARG A O 1
ATOM 930 N N . LEU A 1 123 ? -3.519 -6.852 0.619 1.00 93.06 123 LEU A N 1
ATOM 931 C CA . LEU A 1 123 ? -3.717 -7.423 1.948 1.00 93.06 123 LEU A CA 1
ATOM 932 C C . LEU A 1 123 ? -3.794 -8.938 1.798 1.00 93.06 123 LEU A C 1
ATOM 934 O O . LEU A 1 123 ? -4.558 -9.425 0.977 1.00 93.06 123 LEU A O 1
ATOM 938 N N . ASP A 1 124 ? -2.974 -9.660 2.558 1.00 89.19 124 ASP A N 1
ATOM 939 C CA . ASP A 1 124 ? -2.980 -11.131 2.609 1.00 89.19 124 ASP A CA 1
ATOM 940 C C . ASP A 1 124 ? -2.996 -11.838 1.238 1.00 89.19 124 ASP A C 1
ATOM 942 O O . ASP A 1 124 ? -3.687 -12.822 1.015 1.00 89.19 124 ASP A O 1
ATOM 946 N N . GLY A 1 125 ? -2.246 -11.296 0.274 1.00 88.12 125 GLY A N 1
ATOM 947 C CA . GLY A 1 125 ? -2.161 -11.857 -1.078 1.00 88.12 125 GLY A CA 1
ATOM 948 C C . GLY A 1 125 ? -3.248 -11.393 -2.052 1.00 88.12 125 GLY A C 1
ATOM 949 O O . GLY A 1 125 ? -3.057 -11.577 -3.249 1.00 88.12 125 GLY A O 1
ATOM 950 N N . VAL A 1 126 ? -4.296 -10.704 -1.593 1.00 94.88 126 VAL A N 1
ATOM 951 C CA . VAL A 1 126 ? -5.348 -10.130 -2.447 1.00 94.88 126 VAL A CA 1
ATOM 952 C C . VAL A 1 126 ? -5.058 -8.659 -2.736 1.00 94.88 126 VAL A C 1
ATOM 954 O O . VAL A 1 126 ? -4.678 -7.903 -1.841 1.00 94.88 126 VAL A O 1
ATOM 957 N N . VAL A 1 127 ? -5.213 -8.246 -3.992 1.00 96.31 127 VAL A N 1
ATOM 958 C CA . VAL A 1 127 ? -4.986 -6.896 -4.503 1.00 96.31 127 VAL A CA 1
ATOM 959 C C . VAL A 1 127 ? -6.316 -6.242 -4.857 1.00 96.31 127 VAL A C 1
ATOM 961 O O . VAL A 1 127 ? -7.063 -6.739 -5.696 1.00 96.31 127 VAL A O 1
ATOM 964 N N . TYR A 1 128 ? -6.551 -5.079 -4.262 1.00 97.19 128 TYR A N 1
ATOM 965 C CA . TYR A 1 128 ? -7.755 -4.275 -4.414 1.00 97.19 128 TYR A CA 1
ATOM 966 C C . TYR A 1 128 ? -7.424 -2.964 -5.140 1.00 97.19 128 TYR A C 1
ATOM 968 O O . TYR A 1 128 ? -6.433 -2.309 -4.776 1.00 97.19 128 TYR A O 1
ATOM 976 N N . PRO A 1 129 ? -8.208 -2.541 -6.147 1.00 96.50 129 PRO A N 1
ATOM 977 C CA . PRO A 1 129 ? -8.151 -1.178 -6.653 1.00 96.50 129 PRO A CA 1
ATOM 978 C C . PRO A 1 129 ? -8.691 -0.222 -5.583 1.00 96.50 129 PRO A C 1
ATOM 980 O O . PRO A 1 129 ? -9.702 -0.494 -4.940 1.00 96.50 129 PRO A O 1
ATOM 983 N N . VAL A 1 130 ? -8.000 0.895 -5.363 1.00 96.25 130 VAL A N 1
ATOM 984 C CA . VAL A 1 130 ? -8.388 1.888 -4.352 1.00 96.25 130 VAL A CA 1
ATOM 985 C C . VAL A 1 130 ? -8.190 3.305 -4.874 1.0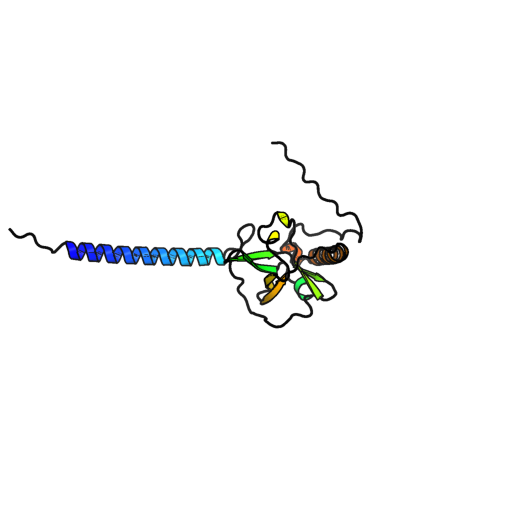0 96.25 130 VAL A C 1
ATOM 987 O O . VAL A 1 130 ? -7.315 3.557 -5.705 1.00 96.25 130 VAL A O 1
ATOM 990 N N . PHE A 1 131 ? -8.957 4.241 -4.321 1.00 95.56 131 PHE A N 1
ATOM 991 C CA . PHE A 1 131 ? -8.692 5.671 -4.432 1.00 95.56 131 PHE A CA 1
ATOM 992 C C . PHE A 1 131 ? -8.157 6.180 -3.100 1.00 95.56 131 PHE A C 1
ATOM 994 O O . PHE A 1 131 ? -8.749 5.961 -2.044 1.00 95.56 131 PHE A O 1
ATOM 1001 N N . LEU A 1 132 ? -6.996 6.821 -3.146 1.00 94.62 132 LEU A N 1
ATOM 1002 C CA . LEU A 1 132 ? -6.319 7.346 -1.973 1.00 94.62 132 LEU A CA 1
ATOM 1003 C C . LEU A 1 132 ? -6.615 8.836 -1.852 1.00 94.62 132 LEU A C 1
ATOM 1005 O O . LEU A 1 132 ? -6.345 9.605 -2.772 1.00 94.62 132 LEU A O 1
ATOM 1009 N N . ASN A 1 133 ? -7.102 9.227 -0.681 1.00 93.31 133 ASN A N 1
ATOM 1010 C CA . ASN A 1 133 ? -7.306 10.614 -0.300 1.00 93.31 133 ASN A CA 1
ATOM 1011 C C . ASN A 1 133 ? -6.529 10.914 0.980 1.00 93.31 133 ASN A C 1
ATOM 1013 O O . ASN A 1 133 ? -6.451 10.091 1.896 1.00 93.31 133 ASN A O 1
ATOM 1017 N N . ARG A 1 134 ? -5.910 12.097 1.038 1.00 91.06 134 ARG A N 1
ATOM 1018 C CA . ARG A 1 134 ? -5.158 12.516 2.220 1.00 91.06 134 ARG A CA 1
ATOM 1019 C C . ARG A 1 134 ? -6.124 13.005 3.295 1.00 91.06 134 ARG A C 1
ATOM 1021 O O . ARG A 1 134 ? -6.673 14.094 3.173 1.00 91.06 134 ARG A O 1
ATOM 1028 N N . GLU A 1 135 ? -6.254 12.226 4.364 1.00 91.50 135 GLU A N 1
ATOM 1029 C CA . GLU A 1 135 ? -6.995 12.636 5.556 1.00 91.50 135 GLU A CA 1
ATOM 1030 C C . GLU A 1 135 ? -6.223 13.708 6.340 1.00 91.50 135 GLU A C 1
ATOM 1032 O O . GLU A 1 135 ? -5.045 13.530 6.677 1.00 91.50 135 GLU A O 1
ATOM 1037 N N . MET A 1 136 ? -6.895 14.820 6.626 1.00 89.00 136 MET A N 1
ATOM 1038 C CA . MET A 1 136 ? -6.350 15.981 7.330 1.00 89.00 136 MET A CA 1
ATOM 1039 C C . MET A 1 136 ? -7.253 16.468 8.470 1.00 89.00 136 MET A C 1
ATOM 1041 O O . MET A 1 136 ? -6.794 17.296 9.261 1.00 89.00 136 MET A O 1
ATOM 1045 N N . ASP A 1 137 ? -8.480 15.954 8.595 1.00 91.69 137 ASP A N 1
ATOM 1046 C CA . ASP A 1 137 ? -9.377 16.260 9.703 1.00 91.69 137 ASP A CA 1
ATOM 1047 C C . ASP A 1 137 ? -8.774 15.769 11.034 1.00 91.69 137 ASP A C 1
ATOM 1049 O O . ASP A 1 137 ? -8.492 14.575 11.206 1.00 91.69 137 ASP A O 1
ATOM 1053 N N . PRO A 1 138 ? -8.537 16.667 12.009 1.00 89.06 138 PRO A N 1
ATOM 1054 C CA . PRO A 1 138 ? -7.971 16.286 13.293 1.00 89.06 138 PRO A CA 1
ATOM 1055 C C . PRO A 1 138 ? -8.799 15.241 14.042 1.00 89.06 138 PRO A C 1
ATOM 1057 O O . PRO A 1 138 ? -8.193 14.351 14.645 1.00 89.06 138 PRO A O 1
ATOM 1060 N N . ALA A 1 139 ? -10.133 15.339 13.998 1.00 90.06 139 ALA A N 1
ATOM 1061 C CA . ALA A 1 139 ? -11.013 14.414 14.703 1.00 90.06 139 ALA A CA 1
ATOM 1062 C 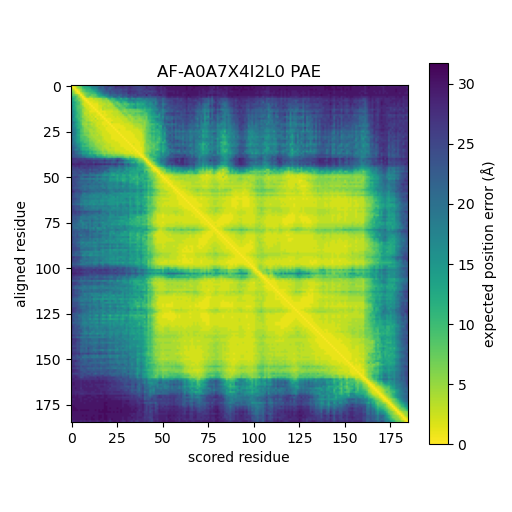C . ALA A 1 139 ? -10.896 13.013 14.099 1.00 90.06 139 ALA A C 1
ATOM 1064 O O . ALA A 1 139 ? -10.587 12.061 14.823 1.00 90.06 139 ALA A O 1
ATOM 1065 N N . GLN A 1 140 ? -11.001 12.897 12.773 1.00 90.12 140 GLN A N 1
ATOM 1066 C CA . GLN A 1 140 ? -10.828 11.614 12.105 1.00 90.12 140 GLN A CA 1
ATOM 1067 C C . GLN A 1 140 ? -9.438 11.017 12.336 1.00 90.12 140 GLN A C 1
ATOM 1069 O O . GLN A 1 140 ? -9.301 9.841 12.675 1.00 90.12 140 GLN A O 1
ATOM 1074 N N . LEU A 1 141 ? -8.381 11.828 12.277 1.00 89.69 141 LEU A N 1
ATOM 1075 C CA . LEU A 1 141 ? -7.026 11.357 12.570 1.00 89.69 141 LEU A CA 1
ATOM 1076 C C . LEU A 1 141 ? -6.860 10.828 14.010 1.00 89.69 141 LEU A C 1
ATOM 1078 O O . LEU A 1 141 ? -6.081 9.893 14.222 1.00 89.69 141 LEU A O 1
ATOM 1082 N N . ASP A 1 142 ? -7.575 11.378 14.996 1.00 88.56 142 ASP A N 1
ATOM 1083 C CA . ASP A 1 142 ? -7.574 10.858 16.371 1.00 88.56 142 ASP A CA 1
ATOM 1084 C C . ASP A 1 142 ? -8.282 9.492 16.459 1.00 88.56 142 ASP A C 1
ATOM 1086 O O . ASP A 1 142 ? -7.783 8.580 17.134 1.00 88.56 142 ASP A O 1
ATOM 1090 N N . HIS A 1 143 ? -9.386 9.301 15.725 1.00 88.62 143 HIS A N 1
ATOM 1091 C CA . HIS A 1 143 ? -10.064 8.005 15.602 1.00 88.62 143 HIS A CA 1
ATOM 1092 C C . HIS A 1 143 ? -9.151 6.948 14.968 1.00 88.62 143 HIS A C 1
ATOM 1094 O O . HIS A 1 143 ? -8.957 5.865 15.535 1.00 88.62 143 HIS A O 1
ATOM 1100 N N . VAL A 1 144 ? -8.507 7.290 13.852 1.00 90.94 144 VAL A N 1
ATOM 1101 C CA . VAL A 1 144 ? -7.550 6.430 13.141 1.00 90.94 144 VAL A CA 1
ATOM 1102 C C . VAL A 1 144 ? -6.367 6.067 14.027 1.00 90.94 144 VAL A C 1
ATOM 1104 O O . VAL A 1 144 ? -5.928 4.913 14.058 1.00 90.94 144 VAL A O 1
ATOM 1107 N N . TRP A 1 145 ? -5.853 7.029 14.793 1.00 87.94 145 TRP A N 1
ATOM 1108 C CA . TRP A 1 145 ? -4.768 6.772 15.725 1.00 87.94 145 TRP A CA 1
ATOM 1109 C C . TRP A 1 145 ? -5.189 5.804 16.837 1.00 87.94 145 TRP A C 1
ATOM 1111 O O . TRP A 1 145 ? -4.457 4.860 17.139 1.00 87.94 145 TRP A O 1
ATOM 1121 N N . ALA A 1 146 ? -6.375 5.972 17.425 1.00 88.50 146 ALA A N 1
ATOM 1122 C CA . ALA A 1 146 ? -6.874 5.036 18.430 1.00 88.50 146 ALA A CA 1
ATOM 1123 C C . ALA A 1 146 ? -7.020 3.613 17.858 1.00 88.50 146 ALA A C 1
ATOM 1125 O O . ALA A 1 146 ? -6.619 2.641 18.503 1.00 88.50 146 ALA A O 1
ATOM 1126 N N . THR A 1 147 ? -7.527 3.488 16.629 1.00 90.19 147 THR A N 1
ATOM 1127 C CA . THR A 1 147 ? -7.608 2.217 15.896 1.00 90.19 147 THR A CA 1
ATOM 1128 C C . THR A 1 147 ? -6.234 1.596 15.677 1.00 90.19 147 THR A C 1
ATOM 1130 O O . THR A 1 147 ? -6.035 0.416 15.975 1.00 90.19 147 THR A O 1
ATOM 1133 N N . ARG A 1 148 ? -5.255 2.393 15.235 1.00 90.06 148 ARG A N 1
ATOM 1134 C CA . ARG A 1 148 ? -3.865 1.954 15.078 1.00 90.06 148 ARG A CA 1
ATOM 1135 C C . ARG A 1 148 ? -3.337 1.320 16.350 1.00 90.06 148 ARG A C 1
ATOM 1137 O O . ARG A 1 148 ? -2.772 0.233 16.308 1.00 90.06 148 ARG A O 1
ATOM 1144 N N . ILE A 1 149 ? -3.500 2.013 17.471 1.00 88.38 149 ILE A N 1
ATOM 1145 C CA . ILE A 1 149 ? -2.957 1.556 18.743 1.00 88.38 149 ILE A CA 1
ATOM 1146 C C . ILE A 1 149 ? -3.599 0.235 19.163 1.00 88.38 149 ILE A C 1
ATOM 1148 O O . ILE A 1 149 ? -2.872 -0.657 19.592 1.00 88.38 149 ILE A O 1
ATOM 1152 N N . ARG A 1 150 ? -4.917 0.069 18.975 1.00 88.44 150 ARG A N 1
ATOM 1153 C CA . ARG A 1 150 ? -5.601 -1.214 19.218 1.00 88.44 150 ARG A CA 1
ATOM 1154 C C . ARG A 1 150 ? -5.018 -2.337 18.360 1.00 88.44 150 ARG A C 1
ATOM 1156 O O . ARG A 1 150 ? -4.673 -3.386 18.895 1.00 88.44 150 ARG A O 1
ATOM 1163 N N . LYS A 1 151 ? -4.830 -2.101 17.056 1.00 89.38 151 LYS A N 1
ATOM 1164 C CA . LYS A 1 151 ? -4.207 -3.076 16.145 1.00 89.38 151 LYS A CA 1
ATOM 1165 C C . LYS A 1 151 ? -2.791 -3.455 16.594 1.00 89.38 151 LYS A C 1
ATOM 1167 O O . LYS A 1 151 ? -2.444 -4.631 16.597 1.00 89.38 151 LYS A O 1
ATOM 1172 N N . LEU A 1 152 ? -1.994 -2.479 17.027 1.00 87.06 152 LEU A N 1
ATOM 1173 C CA . LEU A 1 152 ? -0.622 -2.696 17.496 1.00 87.06 152 LEU A CA 1
ATOM 1174 C C . LEU A 1 152 ? -0.533 -3.444 18.837 1.00 87.06 152 LEU A C 1
ATOM 1176 O O . LEU A 1 152 ? 0.569 -3.826 19.219 1.00 87.06 152 LEU A O 1
ATOM 1180 N N . GLN A 1 153 ? -1.646 -3.695 19.540 1.00 86.94 153 GLN A N 1
ATOM 1181 C CA . GLN A 1 153 ? -1.652 -4.592 20.705 1.00 86.94 153 GLN A CA 1
ATOM 1182 C C . GLN A 1 153 ? -1.784 -6.074 20.323 1.00 86.94 153 GLN A C 1
ATOM 1184 O O . GLN A 1 153 ? -1.580 -6.936 21.173 1.00 86.94 153 GLN A O 1
ATOM 1189 N N . LYS A 1 154 ? -2.126 -6.401 19.068 1.00 86.50 154 LYS A N 1
ATOM 1190 C CA . LYS A 1 154 ? -2.264 -7.796 18.632 1.00 86.50 154 LYS A CA 1
ATOM 1191 C C . LYS A 1 154 ? -0.878 -8.463 18.554 1.00 86.50 154 LYS A C 1
ATOM 1193 O O . LYS A 1 154 ? -0.021 -7.950 17.826 1.00 86.50 154 LYS A O 1
ATOM 1198 N N . PRO A 1 155 ? -0.650 -9.627 19.198 1.00 84.69 155 PRO A N 1
ATOM 1199 C CA . PRO A 1 155 ? 0.656 -10.297 19.192 1.00 84.69 155 PRO A CA 1
ATOM 1200 C C . PRO A 1 155 ? 1.200 -10.582 17.786 1.00 84.69 155 PRO A C 1
ATOM 1202 O O . PRO A 1 155 ? 2.370 -10.325 17.508 1.00 84.69 155 PRO A O 1
ATOM 1205 N N . ALA A 1 156 ? 0.337 -11.022 16.864 1.00 82.06 156 ALA A N 1
ATOM 1206 C CA . ALA A 1 156 ? 0.709 -11.285 15.471 1.00 82.06 156 ALA A CA 1
ATOM 1207 C C . ALA A 1 156 ? 1.217 -10.029 14.732 1.00 82.06 156 ALA A C 1
ATOM 1209 O O . ALA A 1 156 ? 2.109 -10.116 13.888 1.00 82.06 156 ALA A O 1
ATOM 1210 N N . VAL A 1 157 ? 0.688 -8.848 15.077 1.00 83.62 157 VAL A N 1
ATOM 1211 C CA . VAL A 1 157 ? 1.131 -7.565 14.515 1.00 83.62 157 VAL A CA 1
ATOM 1212 C C . VAL A 1 157 ? 2.461 -7.145 15.141 1.00 83.62 157 VAL A C 1
ATOM 1214 O O . VAL A 1 157 ? 3.384 -6.768 14.420 1.00 83.62 157 VAL A O 1
ATOM 1217 N N . GLN A 1 158 ? 2.597 -7.260 16.465 1.00 81.06 158 GLN A N 1
ATOM 1218 C CA . GLN A 1 158 ? 3.829 -6.913 17.185 1.00 81.06 158 GLN A CA 1
ATOM 1219 C C . GLN A 1 158 ? 5.027 -7.754 16.742 1.00 81.06 158 GLN A C 1
ATOM 1221 O O . GLN A 1 158 ? 6.118 -7.211 16.580 1.00 81.06 158 GLN A O 1
ATOM 1226 N N . ALA A 1 159 ? 4.813 -9.042 16.457 1.00 79.44 159 ALA A N 1
ATOM 1227 C CA . ALA A 1 159 ? 5.845 -9.940 15.940 1.00 79.44 159 ALA A CA 1
ATOM 1228 C C . ALA A 1 159 ? 6.470 -9.450 14.618 1.00 79.44 159 ALA A C 1
ATOM 1230 O O . ALA A 1 159 ? 7.609 -9.788 14.306 1.00 79.44 159 ALA A O 1
ATOM 1231 N N . ARG A 1 160 ? 5.742 -8.641 13.835 1.00 75.94 160 ARG A N 1
ATOM 1232 C CA . ARG A 1 160 ? 6.207 -8.062 12.562 1.00 75.94 160 ARG A CA 1
ATOM 1233 C C . ARG A 1 160 ? 6.525 -6.567 12.649 1.00 75.94 160 ARG A C 1
ATOM 1235 O O . ARG A 1 160 ? 7.102 -6.023 11.714 1.00 75.94 160 ARG A O 1
ATOM 1242 N N . GLN A 1 161 ? 6.142 -5.904 13.740 1.00 72.50 161 GLN A N 1
ATOM 1243 C CA . GLN A 1 161 ? 6.311 -4.467 13.953 1.00 72.50 161 GLN A CA 1
ATOM 1244 C C . GLN A 1 161 ? 6.787 -4.152 15.386 1.00 72.50 161 GLN A C 1
ATOM 1246 O O . GLN A 1 161 ? 6.036 -3.572 16.185 1.00 72.50 161 GLN A O 1
ATOM 1251 N N . PRO A 1 162 ? 8.033 -4.511 15.741 1.00 55.81 162 PRO A N 1
ATOM 1252 C CA . PRO A 1 162 ? 8.564 -4.231 17.069 1.00 55.81 162 PRO A CA 1
ATOM 1253 C C . PRO A 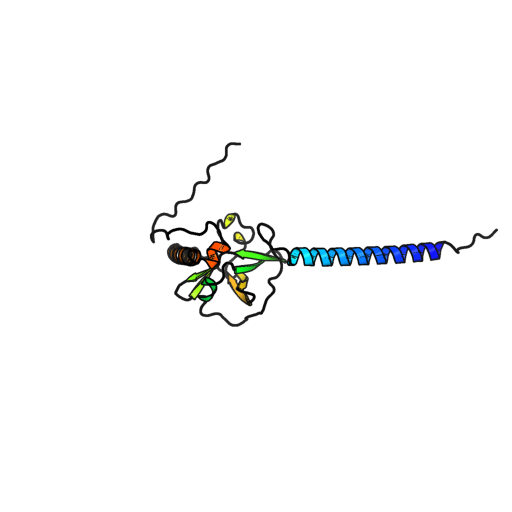1 162 ? 8.637 -2.710 17.308 1.00 55.81 162 PRO A C 1
ATOM 1255 O O . PRO A 1 162 ? 9.144 -1.957 16.481 1.00 55.81 162 PRO A O 1
ATOM 1258 N N . GLY A 1 163 ? 8.090 -2.242 18.437 1.00 58.62 163 GLY A N 1
ATOM 1259 C CA . GLY A 1 163 ? 8.080 -0.820 18.825 1.00 58.62 163 GLY A CA 1
ATOM 1260 C C . GLY A 1 163 ? 6.802 -0.031 18.499 1.00 58.62 163 GLY A C 1
ATOM 1261 O O . GLY A 1 163 ? 6.736 1.159 18.803 1.00 58.62 163 GLY A O 1
ATOM 1262 N N . GLY A 1 164 ? 5.778 -0.666 17.917 1.00 56.94 164 GLY A N 1
ATOM 1263 C CA . GLY A 1 164 ? 4.462 -0.048 17.686 1.00 56.94 164 GLY A CA 1
ATOM 1264 C C . GLY A 1 164 ? 3.514 -0.033 18.900 1.00 56.94 164 GLY A C 1
ATOM 1265 O O . GLY A 1 164 ? 2.486 0.639 18.863 1.00 56.94 164 GLY A O 1
ATOM 1266 N N . GLY A 1 165 ? 3.832 -0.765 19.970 1.00 57.88 165 GLY A N 1
ATOM 1267 C CA . GLY A 1 165 ? 2.992 -0.852 21.172 1.00 57.88 165 GLY A CA 1
ATOM 1268 C C . GLY A 1 165 ? 2.916 0.452 21.984 1.00 57.88 165 GLY A C 1
ATOM 1269 O O . GLY A 1 165 ? 3.736 1.357 21.826 1.00 57.88 165 GLY A O 1
ATOM 1270 N N . GLY A 1 166 ? 1.923 0.544 22.875 1.00 59.22 166 GLY A N 1
ATOM 1271 C CA . GLY A 1 166 ? 1.684 1.707 23.743 1.00 59.22 166 GLY A CA 1
ATOM 1272 C C . GLY A 1 166 ? 0.197 2.004 23.963 1.00 59.22 166 GLY A C 1
ATOM 1273 O O . GLY A 1 166 ? -0.648 1.460 23.258 1.00 59.22 166 GLY A O 1
ATOM 1274 N N . ALA A 1 167 ? -0.130 2.854 24.940 1.00 56.41 167 ALA A N 1
ATOM 1275 C CA . ALA A 1 167 ? -1.508 3.280 25.197 1.00 56.41 167 ALA A CA 1
ATOM 1276 C C . ALA A 1 167 ? -1.980 4.334 24.170 1.00 56.41 167 ALA A C 1
ATOM 1278 O O . ALA A 1 167 ? -1.169 5.157 23.725 1.00 56.41 167 ALA A O 1
ATOM 1279 N N . PRO A 1 168 ? -3.276 4.356 23.793 1.00 53.47 168 PRO A N 1
ATOM 1280 C CA . PRO A 1 168 ? -3.820 5.430 22.973 1.00 53.47 168 PRO A CA 1
ATOM 1281 C C . PRO A 1 168 ? -3.692 6.777 23.705 1.00 53.47 168 PRO A C 1
ATOM 1283 O O . PRO A 1 168 ? -3.908 6.829 24.916 1.00 53.47 168 PRO A O 1
ATOM 1286 N N . PRO A 1 169 ? -3.356 7.877 23.013 1.00 54.62 169 PRO A N 1
ATOM 1287 C CA . PRO A 1 169 ? -3.419 9.210 23.576 1.00 54.62 169 PRO A CA 1
ATOM 1288 C C . PRO A 1 169 ? -4.875 9.554 23.927 1.00 54.62 169 PRO A C 1
ATOM 1290 O O . PRO A 1 169 ? -5.799 9.077 23.258 1.00 54.62 169 PRO A O 1
ATOM 1293 N N . PRO A 1 170 ? -5.091 10.400 24.948 1.00 56.12 170 PRO A N 1
ATOM 1294 C CA . PRO A 1 170 ? -6.408 10.951 25.239 1.00 56.12 170 PRO A CA 1
ATOM 1295 C C . PRO A 1 170 ? -6.968 11.677 24.009 1.00 56.12 170 PRO A C 1
ATOM 1297 O O . PRO A 1 170 ? -6.240 12.431 23.357 1.00 56.12 170 PRO A O 1
ATOM 1300 N N . ARG A 1 171 ? -8.254 11.464 23.701 1.00 56.88 171 ARG A N 1
ATOM 1301 C CA . ARG A 1 171 ? -8.947 12.177 22.614 1.00 56.88 171 ARG A CA 1
ATOM 1302 C C . ARG A 1 171 ? -8.888 13.688 22.882 1.00 56.88 171 ARG A C 1
ATOM 1304 O O . ARG A 1 171 ? -9.191 14.108 23.996 1.00 56.88 171 ARG A O 1
ATOM 1311 N N . GLY A 1 172 ? -8.473 14.486 21.893 1.00 52.06 172 GLY A N 1
ATOM 1312 C CA . GLY A 1 172 ? -8.391 15.950 22.016 1.00 52.06 172 GLY A CA 1
ATOM 1313 C C . GLY A 1 172 ? -7.157 16.503 22.749 1.00 52.06 172 GLY A C 1
ATOM 1314 O O . GLY A 1 172 ? -7.085 17.704 23.003 1.00 52.06 172 GLY A O 1
ATOM 1315 N N . GLY A 1 173 ? -6.171 15.669 23.098 1.00 50.28 173 GLY A N 1
ATOM 1316 C CA . GLY A 1 173 ? -4.913 16.133 23.691 1.00 50.28 173 GLY A CA 1
ATOM 1317 C C . GLY A 1 173 ? -3.934 16.719 22.655 1.00 50.28 173 GLY A C 1
ATOM 1318 O O . GLY A 1 173 ? -3.903 16.270 21.508 1.00 50.28 173 GLY A O 1
ATOM 1319 N N . PRO A 1 174 ? -3.066 17.683 23.026 1.00 46.97 174 PRO A N 1
ATOM 1320 C CA . PRO A 1 174 ? -2.068 18.218 22.105 1.00 46.97 174 PRO A CA 1
ATOM 1321 C C . PRO A 1 174 ? -1.105 17.117 21.639 1.00 46.97 174 PRO A C 1
ATOM 1323 O O . PRO A 1 174 ? -0.406 16.488 22.440 1.00 46.97 174 PRO A O 1
ATOM 1326 N N . ARG A 1 175 ? -1.030 16.904 20.317 1.00 52.91 175 ARG A N 1
ATOM 1327 C CA . ARG A 1 175 ? -0.064 15.986 19.695 1.00 52.91 175 ARG A CA 1
ATOM 1328 C C . ARG A 1 175 ? 1.348 16.475 20.017 1.00 52.91 175 ARG A C 1
ATOM 1330 O O . ARG A 1 175 ? 1.826 17.445 19.427 1.00 52.91 175 ARG A O 1
ATOM 1337 N N . ARG A 1 176 ? 2.042 15.815 20.953 1.00 50.16 176 ARG A N 1
ATOM 1338 C CA . ARG A 1 176 ? 3.453 16.108 21.245 1.00 50.16 176 ARG A CA 1
ATOM 1339 C C . ARG A 1 176 ? 4.273 15.868 19.977 1.00 50.16 176 ARG A C 1
ATOM 1341 O O . ARG A 1 176 ? 4.617 14.731 19.660 1.00 50.16 176 ARG A O 1
ATOM 1348 N N . ARG A 1 177 ? 4.632 16.940 19.261 1.00 45.69 177 ARG A N 1
ATOM 1349 C CA . ARG A 1 177 ? 5.721 16.890 18.279 1.00 45.69 177 ARG A CA 1
ATOM 1350 C C . ARG A 1 177 ? 6.960 16.438 19.045 1.00 45.69 177 ARG A C 1
ATOM 1352 O O . ARG A 1 177 ? 7.481 17.195 19.862 1.00 45.69 177 ARG A O 1
ATOM 1359 N N . ARG A 1 178 ? 7.429 15.207 18.816 1.00 48.47 178 ARG A N 1
ATOM 1360 C CA . ARG A 1 178 ? 8.768 14.805 19.258 1.00 48.47 178 ARG A CA 1
ATOM 1361 C C . ARG A 1 178 ? 9.748 15.751 18.563 1.00 48.47 178 ARG A C 1
ATOM 1363 O O . ARG A 1 178 ? 10.032 15.578 17.382 1.00 48.47 178 ARG A O 1
ATOM 1370 N N . ARG A 1 179 ? 10.218 16.786 19.268 1.00 41.19 179 ARG A N 1
ATOM 1371 C CA . ARG A 1 179 ? 11.375 17.570 18.832 1.00 41.19 179 ARG A CA 1
ATOM 1372 C C . ARG A 1 179 ? 12.533 16.579 18.758 1.00 41.19 179 ARG A C 1
ATOM 1374 O O . ARG A 1 179 ? 12.950 16.039 19.778 1.00 41.19 179 ARG A O 1
ATOM 1381 N N . ARG A 1 180 ? 12.979 16.263 17.543 1.00 44.34 180 ARG A N 1
ATOM 1382 C CA . ARG A 1 180 ? 14.207 15.494 17.331 1.00 44.34 180 ARG A CA 1
ATOM 1383 C C . ARG A 1 180 ? 15.346 16.329 17.938 1.00 44.34 180 ARG A C 1
ATOM 1385 O O . ARG A 1 180 ? 15.384 17.525 17.645 1.00 44.34 180 ARG A O 1
ATOM 1392 N N . PRO A 1 181 ? 16.230 15.772 18.782 1.00 41.06 181 PRO A N 1
ATOM 1393 C CA . PRO A 1 181 ? 17.419 16.502 19.196 1.00 41.06 181 PRO A CA 1
ATOM 1394 C C . PRO A 1 181 ? 18.213 16.837 17.932 1.00 41.06 181 PRO A C 1
ATOM 1396 O O . PRO A 1 181 ? 18.495 15.944 17.128 1.00 41.06 181 PRO A O 1
ATOM 1399 N N . LEU A 1 182 ? 18.513 18.119 17.725 1.00 41.88 182 LEU A N 1
ATOM 1400 C CA . LEU A 1 182 ? 19.507 18.535 16.742 1.00 41.88 182 LEU A CA 1
ATOM 1401 C C . LEU A 1 182 ? 20.823 17.866 17.159 1.00 41.88 182 LEU A C 1
ATOM 1403 O O . LEU A 1 182 ? 21.297 18.091 18.272 1.00 41.88 18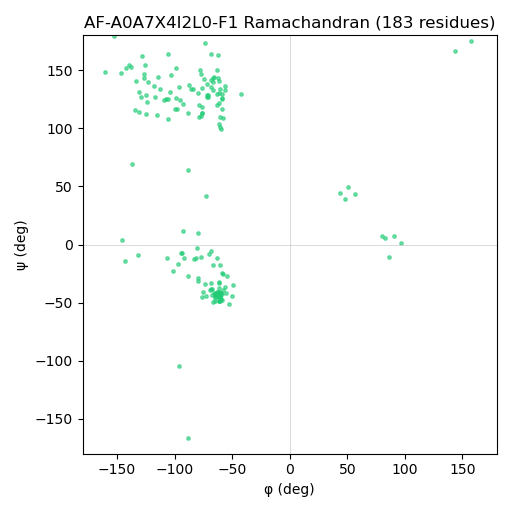2 LEU A O 1
ATOM 1407 N N . ARG A 1 183 ? 21.370 16.984 16.317 1.00 39.97 183 ARG A N 1
ATOM 1408 C CA . ARG A 1 183 ? 22.749 16.519 16.504 1.00 39.97 183 ARG A CA 1
ATOM 1409 C C . ARG A 1 183 ? 23.676 17.719 16.258 1.00 39.97 183 ARG A C 1
ATOM 1411 O O . ARG A 1 183 ? 23.454 18.404 15.258 1.00 39.97 183 ARG A O 1
ATOM 1418 N N . PRO A 1 184 ? 24.671 17.984 17.122 1.00 52.41 184 PRO A N 1
ATOM 1419 C CA . PRO A 1 184 ? 25.735 18.921 16.789 1.00 52.41 184 PRO A CA 1
ATOM 1420 C C . PRO A 1 184 ? 26.564 18.353 15.628 1.00 52.41 184 PRO A C 1
ATOM 1422 O O . PRO A 1 184 ? 26.701 17.130 15.519 1.00 52.41 184 PRO A O 1
ATOM 1425 N N . GLY A 1 185 ? 27.016 19.249 14.747 1.00 52.38 185 GLY A N 1
ATOM 1426 C CA . GLY A 1 185 ? 27.912 18.944 13.628 1.00 52.38 185 GLY A CA 1
ATOM 1427 C C . GLY A 1 185 ? 29.352 18.711 14.053 1.00 52.38 185 GLY A C 1
ATOM 1428 O O . GLY A 1 185 ? 29.665 18.949 15.241 1.00 52.38 185 GLY A O 1
#

Radius of gyration: 25.36 Å; Cα contacts (8 Å, |Δi|>4): 235; chains: 1; bounding box: 68×38×80 Å

Sequence (185 aa):
MSAEPWNADRVAEFVRKNLLGIAAGLAVAVVAGVAVWTVNCPCEATPGFILLGDTNEEPVADWSFANDVPLCAIQIWIWGRPHSVNVNCMATPEGELFISCSVGDQKYWCPRVGQDHAGRLRLDGVVYPVFLNREMDPAQLDHVWATRIRKLQKPAVQARQPGGGGAPPPRGGPRRRRRRPLRPG

Mean predicted aligned error: 12.98 Å